Protein AF-A0A814E7D7-F1 (afdb_monomer_lite)

Foldseek 3Di:
DDDDDDDPDPPPPPDPPVPDPQQFAFEKEFAWDDDPHIDTFDDPLADEAEQEAPPDPPDPVVNDPVCLHQQNFADPVRFRNLLQLVLQWDFQKADFDWDADPDDDRDTQAGDHIDGQADPVRWGDVVSLVLSVCRRPRPGRDNCNRDPVCPVRTPFGFDPVQDDRPGTDDPPVRGHDLLRSCVVRNLVSSLVRSVPDPVLVVLLVCRSVHRYYYQYDNQADDLVCPVVCCVPPVDDPVCADSRMHTDDLVSLVCVSPDPPTDDGCSSSSSCSSVCVPPPDPRD

Radius of gyration: 22.88 Å; chains: 1; bounding box: 88×42×54 Å

Organism: NCBI:txid1234261

Structure (mmCIF, N/CA/C/O backbone):
data_AF-A0A814E7D7-F1
#
_entry.id   AF-A0A814E7D7-F1
#
loop_
_atom_site.group_PDB
_atom_site.id
_atom_site.type_symbol
_atom_site.label_atom_id
_atom_site.label_alt_id
_atom_site.label_comp_id
_atom_site.label_asym_id
_atom_site.label_entity_id
_atom_site.label_seq_id
_atom_site.pdbx_PDB_ins_code
_atom_site.Cartn_x
_atom_site.Cartn_y
_atom_site.Cartn_z
_atom_site.occupancy
_atom_site.B_iso_or_equiv
_atom_site.auth_seq_id
_atom_site.auth_comp_id
_atom_site.auth_asym_id
_atom_site.auth_atom_id
_atom_site.pdbx_PDB_model_num
ATOM 1 N N . MET A 1 1 ? -65.285 -0.523 -30.609 1.00 44.03 1 MET A N 1
ATOM 2 C CA . MET A 1 1 ? -65.220 -1.856 -29.976 1.00 44.03 1 MET A CA 1
ATOM 3 C C . MET A 1 1 ? -64.030 -1.863 -29.036 1.00 44.03 1 MET A C 1
ATOM 5 O O . MET A 1 1 ? -62.903 -1.748 -29.496 1.00 44.03 1 MET A O 1
ATOM 9 N N . LEU A 1 2 ? -64.304 -1.867 -27.731 1.00 38.25 2 LEU A N 1
ATOM 10 C CA . LEU A 1 2 ? -63.308 -1.974 -26.668 1.00 38.25 2 LEU A CA 1
ATOM 11 C C . LEU A 1 2 ? -62.787 -3.410 -26.598 1.00 38.25 2 LEU A C 1
ATOM 13 O O . LEU A 1 2 ? -63.593 -4.336 -26.597 1.00 38.25 2 LEU A O 1
ATOM 17 N N . ASN A 1 3 ? -61.477 -3.586 -26.430 1.00 34.75 3 ASN A N 1
ATOM 18 C CA . ASN A 1 3 ? -60.953 -4.800 -25.818 1.00 34.75 3 ASN A CA 1
ATOM 19 C C . ASN A 1 3 ? -59.907 -4.413 -24.767 1.00 34.75 3 ASN A C 1
ATOM 21 O O . ASN A 1 3 ? -58.771 -4.066 -25.083 1.00 34.75 3 ASN A O 1
ATOM 25 N N . LYS A 1 4 ? -60.355 -4.398 -23.508 1.00 43.19 4 LYS A N 1
ATOM 26 C CA . LYS A 1 4 ? -59.521 -4.272 -22.313 1.00 43.19 4 LYS A CA 1
ATOM 27 C C . LYS A 1 4 ? -58.864 -5.631 -22.062 1.00 43.19 4 LYS A C 1
ATOM 29 O O . LYS A 1 4 ? -59.572 -6.612 -21.863 1.00 43.19 4 LYS A O 1
ATOM 34 N N . ARG A 1 5 ? -57.533 -5.681 -22.007 1.00 37.50 5 ARG A N 1
ATOM 35 C CA . ARG A 1 5 ? -56.807 -6.734 -21.287 1.00 37.50 5 ARG A CA 1
ATOM 36 C C . ARG A 1 5 ? -56.129 -6.102 -20.081 1.00 37.50 5 ARG A C 1
ATOM 38 O O . ARG A 1 5 ? -55.118 -5.425 -20.204 1.00 37.50 5 ARG A O 1
ATOM 45 N N . THR A 1 6 ? -56.757 -6.299 -18.933 1.00 51.00 6 THR A N 1
ATOM 46 C CA . THR A 1 6 ? -56.180 -6.149 -17.601 1.00 51.00 6 THR A CA 1
ATOM 47 C C . THR A 1 6 ? -55.326 -7.380 -17.308 1.00 51.00 6 THR A C 1
ATOM 49 O O . THR A 1 6 ? -55.878 -8.467 -17.147 1.00 51.00 6 THR A O 1
ATOM 52 N N . CYS A 1 7 ? -54.007 -7.213 -17.222 1.00 39.94 7 CYS A N 1
ATOM 53 C CA . CYS A 1 7 ? -53.167 -8.106 -16.430 1.00 39.94 7 CYS A CA 1
ATOM 54 C C . CYS A 1 7 ? -52.917 -7.404 -15.097 1.00 39.94 7 CYS A C 1
ATOM 56 O O . CYS A 1 7 ? -52.108 -6.486 -15.013 1.00 39.94 7 CYS A O 1
ATOM 58 N N . ASN A 1 8 ? -53.682 -7.811 -14.086 1.00 45.31 8 ASN A N 1
ATOM 59 C CA . ASN A 1 8 ? -53.328 -7.591 -12.694 1.00 45.31 8 ASN A CA 1
ATOM 60 C C . ASN A 1 8 ? -52.204 -8.578 -12.376 1.00 45.31 8 ASN A C 1
ATOM 62 O O . ASN A 1 8 ? -52.470 -9.763 -12.180 1.00 45.31 8 ASN A O 1
ATOM 66 N N . GLU A 1 9 ? -50.964 -8.103 -12.359 1.00 49.12 9 GLU A N 1
ATOM 67 C CA . GLU A 1 9 ? -49.916 -8.785 -11.609 1.00 49.12 9 GLU A CA 1
ATOM 68 C C . GLU A 1 9 ? -50.130 -8.451 -10.133 1.00 49.12 9 GLU A C 1
ATOM 70 O O . GLU A 1 9 ? -50.079 -7.295 -9.713 1.00 49.12 9 GLU A O 1
ATOM 75 N N . LEU A 1 10 ? -50.472 -9.486 -9.370 1.00 44.25 10 LEU A N 1
ATOM 76 C CA . LEU A 1 10 ? -50.485 -9.478 -7.917 1.00 44.25 10 LEU A CA 1
ATOM 77 C C . LEU A 1 10 ? -49.039 -9.277 -7.455 1.00 44.25 10 LEU A C 1
ATOM 79 O O . LEU A 1 10 ? -48.241 -10.210 -7.490 1.00 44.25 10 LEU A O 1
ATOM 83 N N . ILE A 1 11 ? -48.701 -8.050 -7.064 1.00 50.09 11 ILE A N 1
ATOM 84 C CA . ILE A 1 11 ? -47.515 -7.793 -6.252 1.00 50.09 11 ILE A CA 1
ATOM 85 C C . ILE A 1 11 ? -47.819 -8.408 -4.886 1.00 50.09 11 ILE A C 1
ATOM 87 O O . ILE A 1 11 ? -48.717 -7.952 -4.179 1.00 50.09 11 ILE A O 1
ATOM 91 N N . ASP A 1 12 ? -47.126 -9.498 -4.575 1.00 50.09 12 ASP A N 1
ATOM 92 C CA . ASP A 1 12 ? -47.145 -10.128 -3.262 1.00 50.09 12 ASP A CA 1
ATOM 93 C C . ASP A 1 12 ? -46.450 -9.173 -2.280 1.00 50.09 12 ASP A C 1
ATOM 95 O O . ASP A 1 12 ? -45.226 -9.056 -2.252 1.00 50.09 12 ASP A O 1
ATOM 99 N N . ASP A 1 13 ? -47.258 -8.416 -1.537 1.00 55.84 13 ASP A N 1
ATOM 100 C CA . ASP A 1 13 ? -46.860 -7.404 -0.545 1.00 55.84 13 ASP A CA 1
ATOM 101 C C . ASP A 1 13 ? -46.392 -8.044 0.783 1.00 55.84 13 ASP A C 1
ATOM 103 O O . ASP A 1 13 ? -46.357 -7.404 1.837 1.00 55.84 13 ASP A O 1
ATOM 107 N N . ASN A 1 14 ? -46.048 -9.335 0.755 1.00 51.81 14 ASN A N 1
ATOM 108 C CA . ASN A 1 14 ? -45.612 -10.078 1.924 1.00 51.81 14 ASN A CA 1
ATOM 109 C C . ASN A 1 14 ? -44.109 -9.895 2.173 1.00 51.81 14 ASN A C 1
ATOM 111 O O . ASN A 1 14 ? -43.248 -10.425 1.473 1.00 51.81 14 ASN A O 1
ATOM 115 N N . ASP A 1 15 ? -43.840 -9.209 3.281 1.00 53.69 15 ASP A N 1
ATOM 116 C CA . ASP A 1 15 ? -42.642 -9.359 4.104 1.00 53.69 15 ASP A CA 1
ATOM 117 C C . ASP A 1 15 ? -41.381 -8.599 3.655 1.00 53.69 15 ASP A C 1
ATOM 119 O O . ASP A 1 15 ? -40.258 -9.105 3.658 1.00 53.69 15 ASP A O 1
ATOM 123 N N . LYS A 1 16 ? -41.524 -7.284 3.431 1.00 57.78 16 LYS A N 1
ATOM 124 C CA . LYS A 1 16 ? -40.430 -6.354 3.766 1.00 57.78 16 LYS A CA 1
ATOM 125 C C . LYS A 1 16 ? -40.293 -6.281 5.289 1.00 57.78 16 LYS A C 1
ATOM 127 O O . LYS A 1 16 ? -40.645 -5.272 5.899 1.00 57.78 16 LYS A O 1
ATOM 132 N N . GLN A 1 17 ? -39.788 -7.350 5.908 1.00 60.41 17 GLN A N 1
ATOM 133 C CA . GLN A 1 17 ? -39.294 -7.273 7.278 1.00 60.41 17 GLN A CA 1
ATOM 134 C C . GLN A 1 17 ? -38.255 -6.158 7.312 1.00 60.41 17 GLN A C 1
ATOM 136 O O . GLN A 1 17 ? -37.214 -6.233 6.653 1.00 60.41 17 GLN A O 1
ATOM 141 N N . ILE A 1 18 ? -38.579 -5.091 8.038 1.00 61.31 18 ILE A N 1
ATOM 142 C CA . ILE A 1 18 ? -37.634 -4.034 8.362 1.00 61.31 18 ILE A CA 1
ATOM 143 C C . ILE A 1 18 ? -36.550 -4.727 9.183 1.00 61.31 18 ILE A C 1
ATOM 145 O O . ILE A 1 18 ? -36.748 -5.004 10.364 1.00 61.31 18 ILE A O 1
ATOM 149 N N . LYS A 1 19 ? -35.439 -5.097 8.538 1.00 69.94 19 LYS A N 1
ATOM 150 C CA . LYS A 1 19 ? -34.269 -5.598 9.253 1.00 69.94 19 LYS A CA 1
ATOM 151 C C . LYS A 1 19 ? -33.856 -4.493 10.208 1.00 69.94 19 LYS A C 1
ATOM 153 O O . LYS A 1 19 ? -33.550 -3.387 9.760 1.00 69.94 19 LYS A O 1
ATOM 158 N N . GLU A 1 20 ? -33.891 -4.785 11.504 1.00 71.31 20 GLU A N 1
ATOM 159 C CA . GLU A 1 20 ? -33.329 -3.872 12.488 1.00 71.31 20 GLU A CA 1
ATOM 160 C C . GLU A 1 20 ? -31.891 -3.522 12.076 1.00 71.31 20 GLU A C 1
ATOM 162 O O . GLU A 1 20 ? -31.177 -4.390 11.550 1.00 71.31 20 GLU A O 1
ATOM 167 N N . PRO A 1 21 ? -31.474 -2.254 12.242 1.00 73.38 21 PRO A N 1
ATOM 168 C CA . PRO A 1 21 ? -30.134 -1.835 11.873 1.00 73.38 21 PRO A CA 1
ATOM 169 C C . PRO A 1 21 ? -29.131 -2.728 12.600 1.00 73.38 21 PRO A C 1
ATOM 171 O O . PRO A 1 21 ? -29.107 -2.799 13.827 1.00 73.38 21 PRO A O 1
ATOM 174 N N . THR A 1 22 ? -28.329 -3.459 11.827 1.00 81.25 22 THR A N 1
ATOM 175 C CA . THR A 1 22 ? -27.291 -4.317 12.393 1.00 81.25 22 THR A CA 1
ATOM 176 C C . THR A 1 22 ? -26.253 -3.410 13.039 1.00 81.25 22 THR A C 1
ATOM 178 O O . THR A 1 22 ? -25.666 -2.568 12.361 1.00 81.25 22 THR A O 1
ATOM 181 N N . ILE A 1 23 ? -26.058 -3.548 14.351 1.00 84.12 23 ILE A N 1
ATOM 182 C CA . ILE A 1 23 ? -25.005 -2.823 15.062 1.00 84.12 23 ILE A CA 1
ATOM 183 C C . ILE A 1 23 ? -23.668 -3.332 14.526 1.00 84.12 23 ILE A C 1
ATOM 185 O O . ILE A 1 23 ? -23.344 -4.508 14.673 1.00 84.12 23 ILE A O 1
ATOM 189 N N . VAL A 1 24 ? -22.904 -2.441 13.904 1.00 93.69 24 VAL A N 1
ATOM 190 C CA . VAL A 1 24 ? -21.536 -2.697 13.449 1.00 93.69 24 VAL A CA 1
ATOM 191 C C . VAL A 1 24 ? -20.584 -1.799 14.228 1.00 93.69 24 VAL A C 1
ATOM 193 O O . VAL A 1 24 ? -20.935 -0.672 14.577 1.00 93.69 24 VAL A O 1
ATOM 196 N N . GLY A 1 25 ? -19.400 -2.312 14.551 1.00 96.38 25 GLY A N 1
ATOM 197 C CA . GLY A 1 25 ? -18.384 -1.556 15.278 1.00 96.38 25 GLY A CA 1
ATOM 198 C C . GLY A 1 25 ? -17.742 -0.484 14.403 1.00 96.38 25 GLY A C 1
ATOM 199 O O . GLY A 1 25 ? -17.790 -0.540 13.182 1.00 96.38 25 GLY A O 1
ATOM 200 N N . GLU A 1 26 ? -17.090 0.495 15.003 1.00 97.31 26 GLU A N 1
ATOM 201 C CA . GLU A 1 26 ? -16.332 1.510 14.277 1.00 97.31 26 GLU A CA 1
ATOM 202 C C . GLU A 1 26 ? -14.951 0.987 13.861 1.00 97.31 26 GLU A C 1
ATOM 204 O O . GLU A 1 26 ? -14.371 0.111 14.503 1.00 97.31 26 GLU A O 1
ATOM 209 N N . ILE A 1 27 ? -14.374 1.552 12.799 1.00 98.12 27 ILE A N 1
ATOM 210 C CA . ILE A 1 27 ? -13.001 1.244 12.385 1.00 98.12 27 ILE A CA 1
ATOM 211 C C . ILE A 1 27 ? -12.179 2.528 12.401 1.00 98.12 27 ILE A C 1
ATOM 213 O O . ILE A 1 27 ? -12.583 3.543 11.840 1.00 98.12 27 ILE A O 1
ATOM 217 N N . ARG A 1 28 ? -10.994 2.482 13.009 1.00 98.38 28 ARG A N 1
ATOM 218 C CA . ARG A 1 28 ? -9.964 3.521 12.912 1.00 98.38 28 ARG A CA 1
ATOM 219 C C . ARG A 1 28 ? -8.720 2.966 12.232 1.00 98.38 28 ARG A C 1
ATOM 221 O O . ARG A 1 28 ? -8.372 1.799 12.414 1.00 98.38 28 ARG A O 1
ATOM 228 N N . VAL A 1 29 ? -8.022 3.819 11.489 1.00 98.31 29 VAL A N 1
ATOM 229 C CA . VAL A 1 29 ? -6.669 3.543 10.980 1.00 98.31 29 VAL A CA 1
ATOM 230 C C . VAL A 1 29 ? -5.675 4.333 11.819 1.00 98.31 29 VAL A C 1
ATOM 232 O O . VAL A 1 29 ? -5.881 5.521 12.053 1.00 98.31 29 VAL A O 1
ATOM 235 N N . GLY A 1 30 ? -4.615 3.680 12.288 1.00 98.12 30 GLY A N 1
ATOM 236 C CA . GLY A 1 30 ? -3.572 4.259 13.129 1.00 98.12 30 GLY A CA 1
ATOM 237 C C . GLY A 1 30 ? -2.180 4.122 12.522 1.00 98.12 30 GLY A C 1
ATOM 238 O O . GLY A 1 30 ? -1.898 3.182 11.774 1.00 98.12 30 GLY A O 1
ATOM 239 N N . ARG A 1 31 ? -1.294 5.057 12.870 1.00 97.50 31 ARG A N 1
ATOM 240 C CA . ARG A 1 31 ? 0.098 5.070 12.416 1.00 97.50 31 ARG A CA 1
ATOM 241 C C . ARG A 1 31 ? 1.055 4.658 13.530 1.00 97.50 31 ARG A C 1
ATOM 243 O O . ARG A 1 31 ? 1.106 5.290 14.579 1.00 97.50 31 ARG A O 1
ATOM 250 N N . ARG A 1 32 ? 1.883 3.646 13.272 1.00 95.75 32 ARG A N 1
ATOM 251 C CA . ARG A 1 32 ? 3.044 3.315 14.104 1.00 95.75 32 ARG A CA 1
ATOM 252 C C . ARG A 1 32 ? 4.164 4.329 13.886 1.00 95.75 32 ARG A C 1
ATOM 254 O O . ARG A 1 32 ? 4.613 4.525 12.756 1.00 95.75 32 ARG A O 1
ATOM 261 N N . LEU A 1 33 ? 4.701 4.863 14.978 1.00 95.31 33 LEU A N 1
ATOM 262 C CA . LEU A 1 33 ? 5.840 5.784 14.980 1.00 95.31 33 LEU A CA 1
ATOM 263 C C . LEU A 1 33 ? 7.147 5.081 15.373 1.00 95.31 33 LEU A C 1
ATOM 265 O O . LEU A 1 33 ? 7.121 4.088 16.099 1.00 95.31 33 LEU A O 1
ATOM 269 N N . TYR A 1 34 ? 8.293 5.609 14.921 1.00 91.75 34 T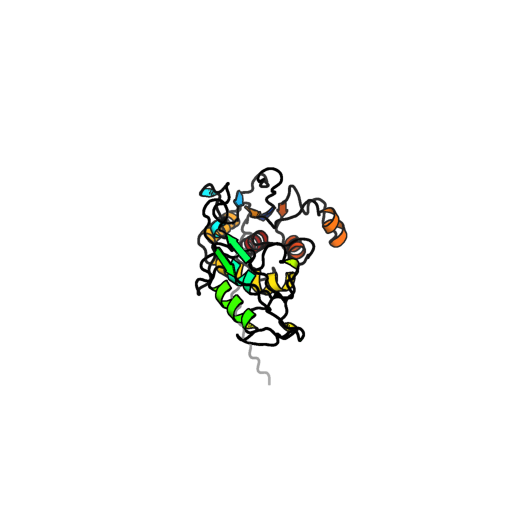YR A N 1
ATOM 270 C CA . TYR A 1 34 ? 9.637 5.060 15.179 1.00 91.75 34 TYR A CA 1
ATOM 271 C C . TYR A 1 34 ? 10.635 6.124 15.678 1.00 91.75 34 TYR A C 1
ATOM 273 O O . TYR A 1 34 ? 11.654 6.368 15.038 1.00 91.75 34 TYR A O 1
ATOM 281 N N . GLU A 1 35 ? 10.366 6.784 16.808 1.00 85.50 35 GLU A N 1
ATOM 282 C CA . GLU A 1 35 ? 11.226 7.890 17.275 1.00 85.50 35 GLU A CA 1
ATOM 283 C C . GLU A 1 35 ? 12.312 7.461 18.279 1.00 85.50 35 GLU A C 1
ATOM 285 O O . GLU A 1 35 ? 13.417 7.996 18.244 1.00 85.50 35 GLU A O 1
ATOM 290 N N . LYS A 1 36 ? 12.055 6.457 19.133 1.00 85.38 36 LYS A N 1
ATOM 291 C CA . LYS A 1 36 ? 13.028 5.842 20.072 1.00 85.38 36 LYS A CA 1
ATOM 292 C C . LYS A 1 36 ? 12.652 4.390 20.395 1.00 85.38 36 LYS A C 1
ATOM 294 O O . LYS A 1 36 ? 12.540 3.992 21.550 1.00 85.38 36 LYS A O 1
ATOM 299 N N . GLY A 1 37 ? 12.383 3.610 19.354 1.00 88.31 37 GLY A N 1
ATOM 300 C CA . GLY A 1 37 ? 11.727 2.307 19.449 1.00 88.31 37 GLY A CA 1
ATOM 301 C C . GLY A 1 37 ? 10.583 2.258 18.451 1.00 88.31 37 GLY A C 1
ATOM 302 O O . GLY A 1 37 ? 10.721 2.773 17.345 1.00 88.31 37 GLY A O 1
ATOM 303 N N . PHE A 1 38 ? 9.462 1.666 18.838 1.00 90.44 38 PHE A N 1
ATOM 304 C CA . PHE A 1 38 ? 8.196 1.879 18.150 1.00 90.44 38 PHE A CA 1
ATOM 305 C C . PHE A 1 38 ? 7.166 2.375 19.164 1.00 90.44 38 PHE A C 1
ATOM 307 O O . PHE A 1 38 ? 7.280 2.093 20.358 1.00 90.44 38 PHE A O 1
ATOM 314 N N . TRP A 1 39 ? 6.146 3.061 18.675 1.00 93.75 39 TRP A N 1
ATOM 315 C CA . TRP A 1 39 ? 4.960 3.400 19.444 1.00 93.75 39 TRP A CA 1
ATOM 316 C C . TRP A 1 39 ? 3.729 3.144 18.579 1.00 93.75 39 TRP A C 1
ATOM 318 O O . TRP A 1 39 ? 3.713 3.519 17.405 1.00 93.75 39 TRP A O 1
ATOM 328 N N . ASP A 1 40 ? 2.746 2.460 19.157 1.00 94.88 40 ASP A N 1
ATOM 329 C CA . ASP A 1 40 ? 1.450 2.190 18.543 1.00 94.88 40 ASP A CA 1
ATOM 330 C C . ASP A 1 40 ? 0.386 3.044 19.230 1.00 94.88 40 ASP A C 1
ATOM 332 O O . ASP A 1 40 ? 0.362 3.079 20.466 1.00 94.88 40 ASP A O 1
ATOM 336 N N . PRO A 1 41 ? -0.520 3.681 18.471 1.00 96.19 41 PRO A N 1
ATOM 337 C CA . PRO A 1 41 ? -1.635 4.386 19.069 1.00 96.19 41 PRO A CA 1
ATOM 338 C C . PRO A 1 41 ? -2.579 3.407 19.770 1.00 96.19 41 PRO A C 1
ATOM 340 O O . PRO A 1 41 ? -2.711 2.236 19.401 1.00 96.19 41 PRO A O 1
ATOM 343 N N . MET A 1 42 ? -3.263 3.910 20.791 1.00 96.56 42 MET A N 1
ATOM 344 C CA . MET A 1 42 ? -4.312 3.194 21.510 1.00 96.56 42 MET A CA 1
ATOM 345 C C . MET A 1 42 ? -5.534 4.095 21.609 1.00 96.56 42 MET A C 1
ATOM 347 O O . MET A 1 42 ? -5.404 5.289 21.884 1.00 96.56 42 MET A O 1
ATOM 351 N N . VAL A 1 43 ? -6.716 3.517 21.412 1.00 97.38 43 VAL A N 1
ATOM 352 C CA . VAL A 1 43 ? -7.997 4.217 21.548 1.00 97.38 43 VAL A CA 1
ATOM 353 C C . VAL A 1 43 ? -8.876 3.401 22.504 1.00 97.38 43 VAL A C 1
ATOM 355 O O . VAL A 1 43 ? -9.050 2.203 22.276 1.00 97.38 43 VAL A O 1
ATOM 358 N N . PRO A 1 44 ? -9.399 3.984 23.601 1.00 97.50 44 PRO A N 1
ATOM 359 C CA . PRO A 1 44 ? -10.260 3.258 24.533 1.00 97.50 44 PRO A CA 1
ATOM 360 C C . PRO A 1 44 ? -11.456 2.605 23.832 1.00 97.50 44 PRO A C 1
ATOM 362 O O . PRO A 1 44 ? -12.126 3.239 23.022 1.00 97.50 44 PRO A O 1
ATOM 365 N N . GLY A 1 45 ? -11.719 1.335 24.147 1.00 97.12 45 GLY A N 1
ATOM 366 C CA . GLY A 1 45 ? -12.808 0.564 23.537 1.00 97.12 45 GLY A CA 1
ATOM 367 C C . GLY A 1 45 ? -12.516 0.030 22.131 1.00 97.12 45 GLY A C 1
ATOM 368 O O . GLY A 1 45 ? -13.402 -0.578 21.543 1.00 97.12 45 GLY A O 1
ATOM 369 N N . TYR A 1 46 ? -11.307 0.232 21.594 1.00 97.69 46 TYR A N 1
ATOM 370 C CA . TYR A 1 46 ? -10.891 -0.322 20.307 1.00 97.69 46 TYR A CA 1
ATOM 371 C C . TYR A 1 46 ? -9.944 -1.508 20.487 1.00 97.69 46 TYR A C 1
ATOM 373 O O . TYR A 1 46 ? -9.008 -1.477 21.290 1.00 97.69 46 TYR A O 1
ATOM 381 N N . LYS A 1 47 ? -10.146 -2.538 19.669 1.00 96.25 47 LYS A N 1
ATOM 382 C CA . LYS A 1 47 ? -9.243 -3.676 19.542 1.00 96.25 47 LYS A CA 1
ATOM 383 C C . LYS A 1 47 ? -8.124 -3.365 18.554 1.00 96.25 47 LYS A C 1
ATOM 385 O O . LYS A 1 47 ? -8.378 -3.101 17.379 1.00 96.25 47 LYS A O 1
ATOM 390 N N . ASN A 1 48 ? -6.876 -3.449 19.008 1.00 95.31 48 ASN A N 1
ATOM 391 C CA . ASN A 1 48 ? -5.711 -3.185 18.164 1.00 95.31 48 ASN A CA 1
ATOM 392 C C . ASN A 1 48 ? -5.444 -4.339 17.187 1.00 95.31 48 ASN A C 1
ATOM 394 O O . ASN A 1 48 ? -5.210 -5.478 17.590 1.00 95.31 48 ASN A O 1
ATOM 398 N N . ILE A 1 49 ? -5.406 -4.018 15.897 1.00 95.62 49 ILE A N 1
ATOM 399 C CA . ILE A 1 49 ? -5.123 -4.922 14.783 1.00 95.62 49 ILE A CA 1
ATOM 400 C C . ILE A 1 49 ? -3.812 -4.468 14.133 1.00 95.62 49 ILE A C 1
ATOM 402 O O . ILE A 1 49 ? -3.790 -3.577 13.286 1.00 95.62 49 ILE A O 1
ATOM 406 N N . VAL A 1 50 ? -2.687 -5.058 14.543 1.00 94.31 50 VAL A N 1
ATOM 407 C CA . VAL A 1 50 ? -1.359 -4.659 14.050 1.00 94.31 50 VAL A CA 1
ATOM 408 C C . VAL A 1 50 ? -1.021 -5.418 12.768 1.00 94.31 50 VAL A C 1
ATOM 410 O O . VAL A 1 50 ? -0.713 -6.614 12.793 1.00 94.31 50 VAL A O 1
ATOM 413 N N . VAL A 1 51 ? -1.014 -4.710 11.638 1.00 93.75 51 VAL A N 1
ATOM 414 C CA . VAL A 1 51 ? -0.778 -5.291 10.309 1.00 93.75 51 VAL A CA 1
ATOM 415 C C . VAL A 1 51 ? 0.568 -4.811 9.799 1.00 93.75 51 VAL A C 1
ATOM 417 O O . VAL A 1 51 ? 0.691 -3.804 9.110 1.00 93.75 51 VAL A O 1
ATOM 420 N N . LEU A 1 52 ? 1.622 -5.522 10.177 1.00 90.81 52 LEU A N 1
ATOM 421 C CA . LEU A 1 52 ? 2.997 -5.182 9.818 1.00 90.81 52 LEU A CA 1
ATOM 422 C C . LEU A 1 52 ? 3.717 -6.386 9.229 1.00 90.81 52 LEU A C 1
ATOM 424 O O . LEU A 1 52 ? 3.235 -7.512 9.290 1.00 90.81 52 LEU A O 1
ATOM 428 N N . MET A 1 53 ? 4.909 -6.148 8.685 1.00 86.25 53 MET A N 1
ATOM 429 C CA . MET A 1 53 ? 5.767 -7.217 8.182 1.00 86.25 53 MET A CA 1
ATOM 430 C C . MET A 1 53 ? 5.967 -8.318 9.247 1.00 86.25 53 MET A C 1
ATOM 432 O O . MET A 1 53 ? 6.219 -7.988 10.415 1.00 86.25 53 MET A O 1
ATOM 436 N N . PRO A 1 54 ? 5.883 -9.608 8.867 1.00 77.75 54 PRO A N 1
ATOM 437 C CA . PRO A 1 54 ? 6.131 -10.722 9.778 1.00 77.75 54 PRO A CA 1
ATOM 438 C C . PRO A 1 54 ? 7.462 -10.588 10.526 1.00 77.75 54 PRO A C 1
ATOM 440 O O . PRO A 1 54 ? 8.489 -10.232 9.941 1.00 77.75 54 PRO A O 1
ATOM 443 N N . GLY A 1 55 ? 7.452 -10.879 11.830 1.00 72.25 55 GLY A N 1
ATOM 444 C CA . GLY A 1 55 ? 8.633 -10.728 12.691 1.00 72.25 55 GLY A CA 1
ATOM 445 C C . GLY A 1 55 ? 8.853 -9.301 13.210 1.00 72.25 55 GLY A C 1
ATOM 446 O O . GLY A 1 55 ? 9.945 -8.963 13.682 1.00 72.25 55 GLY A O 1
ATOM 447 N N . SER A 1 56 ? 7.831 -8.444 13.125 1.00 76.44 56 SER A N 1
ATOM 448 C CA . SER A 1 56 ? 7.791 -7.192 13.881 1.00 76.44 56 SER A CA 1
ATOM 449 C C . SER A 1 56 ? 7.747 -7.491 15.396 1.00 76.44 56 SER A C 1
ATOM 451 O O . SER A 1 56 ? 7.076 -8.441 15.793 1.00 76.44 56 SER A O 1
ATOM 453 N N . PRO A 1 57 ? 8.433 -6.720 16.266 1.00 65.75 57 PRO A N 1
ATOM 454 C CA . PRO A 1 57 ? 8.761 -7.138 17.636 1.00 65.75 57 PRO A CA 1
ATOM 455 C C . PRO A 1 57 ? 7.581 -7.247 18.620 1.00 65.75 57 PRO A C 1
ATOM 457 O O . PRO A 1 57 ? 7.806 -7.648 19.752 1.00 65.75 57 PRO A O 1
ATOM 460 N N . ILE A 1 58 ? 6.357 -6.875 18.225 1.00 61.84 58 ILE A N 1
ATOM 461 C CA . ILE A 1 58 ? 5.171 -6.821 19.116 1.00 61.84 58 ILE A CA 1
ATOM 462 C C . ILE A 1 58 ? 4.162 -7.927 18.814 1.00 61.84 58 ILE A C 1
ATOM 464 O O . ILE A 1 58 ? 3.027 -7.907 19.270 1.00 61.84 58 ILE A O 1
ATOM 468 N N . GLN A 1 59 ? 4.523 -8.895 17.991 1.00 56.56 59 GLN A N 1
ATOM 469 C CA . GLN A 1 59 ? 3.574 -9.932 17.629 1.00 56.56 59 GLN A CA 1
ATOM 470 C C . GLN A 1 59 ? 3.509 -10.970 18.759 1.00 56.56 59 GLN A C 1
ATOM 472 O O . GLN A 1 59 ? 4.177 -11.995 18.692 1.00 56.56 59 GLN A O 1
ATOM 477 N N . THR A 1 60 ? 2.731 -10.692 19.813 1.00 61.41 60 THR A N 1
ATOM 478 C CA . THR A 1 60 ? 2.065 -11.782 20.535 1.00 61.41 60 THR A CA 1
ATOM 479 C C . THR A 1 60 ? 1.100 -12.442 19.551 1.00 61.41 60 THR A C 1
ATOM 481 O O . THR A 1 60 ? 0.535 -11.762 18.688 1.00 61.41 60 THR A O 1
ATOM 484 N N . ASP A 1 61 ? 0.937 -13.763 19.628 1.00 63.47 61 ASP A N 1
ATOM 485 C CA . ASP A 1 61 ? 0.170 -14.523 18.628 1.00 63.47 61 ASP A CA 1
ATOM 486 C C . ASP A 1 61 ? -1.279 -14.019 18.471 1.00 63.47 61 ASP A C 1
ATOM 488 O O . ASP A 1 61 ? -1.848 -14.088 17.383 1.00 63.47 61 ASP A O 1
ATOM 492 N N . GLU A 1 62 ? -1.850 -13.429 19.524 1.00 62.56 62 GLU A N 1
ATOM 493 C CA . GLU A 1 62 ? -3.222 -12.903 19.556 1.00 62.56 62 GLU A CA 1
ATOM 494 C C . GLU A 1 62 ? -3.408 -11.559 18.827 1.00 62.56 62 GLU A C 1
ATOM 496 O O . GLU A 1 62 ? -4.500 -11.268 18.340 1.00 62.56 62 GLU A O 1
ATOM 501 N N . LEU A 1 63 ? -2.356 -10.739 18.723 1.00 64.75 63 LEU A N 1
ATOM 502 C CA . LEU A 1 63 ? -2.402 -9.405 18.097 1.00 64.75 63 LEU A CA 1
ATOM 503 C C . LEU A 1 63 ? -1.738 -9.378 16.714 1.00 64.75 63 LEU A C 1
ATOM 505 O O . LEU A 1 63 ? -1.695 -8.341 16.044 1.00 64.75 63 LEU A O 1
ATOM 509 N N . ASN A 1 64 ? -1.195 -10.514 16.279 1.00 74.50 64 ASN A N 1
ATOM 510 C CA . ASN A 1 64 ? -0.435 -10.604 15.050 1.00 74.50 64 ASN A CA 1
ATOM 511 C C . ASN A 1 64 ? -1.325 -10.800 13.819 1.00 74.50 64 ASN A C 1
ATOM 513 O O . ASN A 1 64 ? -1.600 -11.923 13.397 1.00 74.50 64 ASN A O 1
ATOM 517 N N . TYR A 1 65 ? -1.663 -9.695 13.161 1.00 92.38 65 TYR A N 1
ATOM 518 C CA . TYR A 1 65 ? -2.310 -9.706 11.848 1.00 92.38 65 TYR A CA 1
ATOM 519 C C . TYR A 1 65 ? -1.315 -9.490 10.701 1.00 92.38 65 TYR A C 1
ATOM 521 O O . TYR A 1 65 ? -1.710 -9.203 9.574 1.00 92.38 65 TYR A O 1
ATOM 529 N N . GLY A 1 66 ? -0.011 -9.683 10.933 1.00 91.12 66 GLY A N 1
ATOM 530 C CA . GLY A 1 66 ? 1.024 -9.519 9.906 1.00 91.12 66 GLY A CA 1
ATOM 531 C C . GLY A 1 66 ? 0.896 -10.476 8.713 1.00 91.12 66 GLY A C 1
ATOM 532 O O . GLY A 1 66 ? 1.400 -10.192 7.624 1.00 91.12 66 GLY A O 1
ATOM 533 N N . MET A 1 67 ? 0.165 -11.583 8.873 1.00 93.56 67 MET A N 1
ATOM 534 C CA . MET A 1 67 ? -0.198 -12.479 7.767 1.00 93.56 67 MET A CA 1
ATOM 535 C C . MET A 1 67 ? -1.226 -11.879 6.795 1.00 93.56 67 MET A C 1
ATOM 537 O O . MET A 1 67 ? -1.275 -12.288 5.641 1.00 93.56 67 MET A O 1
ATOM 541 N N . LEU A 1 68 ? -1.980 -10.861 7.223 1.00 96.06 68 LEU A N 1
ATOM 542 C CA . LEU A 1 68 ? -2.812 -10.041 6.336 1.00 96.06 68 LEU A CA 1
ATOM 543 C C . LEU A 1 68 ? -2.003 -8.938 5.636 1.00 96.06 68 LEU A C 1
ATOM 545 O O . LEU A 1 68 ? -2.545 -8.191 4.826 1.00 96.06 68 LEU A O 1
ATOM 549 N N . GLY A 1 69 ? -0.712 -8.797 5.945 1.00 95.62 69 GLY A N 1
ATOM 550 C CA . GLY A 1 69 ? 0.164 -7.842 5.280 1.00 95.62 69 GLY A CA 1
ATOM 551 C C . GLY A 1 69 ? 0.535 -8.276 3.853 1.00 95.62 69 GLY A C 1
ATOM 552 O O . GLY A 1 69 ? 0.594 -9.474 3.556 1.00 95.62 69 GLY A O 1
ATOM 553 N N . PRO A 1 70 ? 0.893 -7.322 2.973 1.00 97.12 70 PRO A N 1
ATOM 554 C CA . PRO A 1 70 ? 1.238 -7.594 1.569 1.00 97.12 70 PRO A CA 1
ATOM 555 C C . PRO A 1 70 ? 2.468 -8.508 1.398 1.00 97.12 70 PRO A C 1
ATOM 557 O O . PRO A 1 70 ? 2.686 -9.090 0.339 1.00 97.12 70 PRO A O 1
ATOM 560 N N . TYR A 1 71 ? 3.264 -8.665 2.456 1.00 95.31 71 TYR A N 1
ATOM 561 C CA . TYR A 1 71 ? 4.460 -9.508 2.504 1.00 95.31 71 TYR A CA 1
ATOM 562 C C . TYR A 1 71 ? 4.160 -11.009 2.631 1.00 95.31 71 TYR A C 1
ATOM 564 O O . TYR A 1 71 ? 5.051 -11.826 2.399 1.00 95.31 71 TYR A O 1
ATOM 572 N N . SER A 1 72 ? 2.936 -11.358 3.035 1.00 95.62 72 SER A N 1
ATOM 573 C CA . SER A 1 72 ? 2.514 -12.734 3.335 1.00 95.62 72 SER A CA 1
ATOM 574 C C . SER A 1 72 ? 1.455 -13.244 2.358 1.00 95.62 72 SER A C 1
ATOM 576 O O . SER A 1 72 ? 1.370 -14.445 2.111 1.00 95.62 72 SER A O 1
ATOM 578 N N . LEU A 1 73 ? 0.655 -12.334 1.799 1.00 97.50 73 LEU A N 1
ATOM 579 C CA . LEU A 1 73 ? -0.395 -12.658 0.841 1.00 97.50 73 LEU A CA 1
ATOM 580 C C . LEU A 1 73 ? 0.201 -13.080 -0.504 1.00 97.50 73 LEU A C 1
ATOM 582 O O . LEU A 1 73 ? 1.141 -12.456 -1.003 1.00 97.50 73 LEU A O 1
ATOM 586 N N . LYS A 1 74 ? -0.392 -14.108 -1.111 1.00 98.38 74 LYS A N 1
ATOM 587 C CA . LYS A 1 74 ? -0.016 -14.619 -2.429 1.00 98.38 74 LYS A CA 1
ATOM 588 C C . LYS A 1 74 ? -1.235 -14.795 -3.316 1.00 98.38 74 LYS A C 1
ATOM 590 O O . LYS A 1 74 ? -2.297 -15.159 -2.820 1.00 98.38 74 LYS A O 1
ATOM 595 N N . ASN A 1 75 ? -1.065 -14.556 -4.612 1.00 98.00 75 ASN A N 1
ATOM 596 C CA . ASN A 1 75 ? -2.081 -14.874 -5.612 1.00 98.00 75 ASN A CA 1
ATOM 597 C C . ASN A 1 75 ? -2.048 -16.358 -6.015 1.00 98.00 75 ASN A C 1
ATOM 599 O O . ASN A 1 75 ? -1.185 -17.116 -5.580 1.00 98.00 75 ASN A O 1
ATOM 603 N N . ASP A 1 76 ? -2.961 -16.754 -6.902 1.00 97.56 76 ASP A N 1
ATOM 604 C CA . ASP A 1 76 ? -3.098 -18.142 -7.366 1.00 97.56 76 ASP A CA 1
ATOM 605 C C . ASP A 1 76 ? -1.889 -18.622 -8.212 1.00 97.56 76 ASP A C 1
ATOM 607 O O . ASP A 1 76 ? -1.782 -19.800 -8.541 1.00 97.56 76 ASP A O 1
ATOM 611 N N . ARG A 1 77 ? -0.955 -17.720 -8.557 1.00 97.62 77 ARG A N 1
ATOM 612 C CA . ARG A 1 77 ? 0.339 -18.025 -9.198 1.00 97.62 77 ARG A CA 1
ATOM 613 C C . ARG A 1 77 ? 1.491 -18.104 -8.191 1.00 97.62 77 ARG A C 1
ATOM 615 O O . ARG A 1 77 ? 2.649 -18.051 -8.594 1.00 97.62 77 ARG A O 1
ATOM 622 N N . GLU A 1 78 ? 1.194 -18.166 -6.893 1.00 98.12 78 GLU A N 1
ATOM 623 C CA . GLU A 1 78 ? 2.169 -18.138 -5.794 1.00 98.12 78 GLU A CA 1
ATOM 624 C C . GLU A 1 78 ? 3.022 -16.856 -5.718 1.00 98.12 78 GLU A C 1
ATOM 626 O O . GLU A 1 78 ? 4.017 -16.804 -4.988 1.00 98.12 78 GLU A O 1
ATOM 631 N N . GLN A 1 79 ? 2.632 -15.793 -6.426 1.00 98.44 79 GLN A N 1
ATOM 632 C CA . GLN A 1 79 ? 3.350 -14.522 -6.405 1.00 98.44 79 GLN A CA 1
ATOM 633 C C . GLN A 1 79 ? 2.950 -13.728 -5.168 1.00 98.44 79 GLN A C 1
ATOM 635 O O . GLN A 1 79 ? 1.762 -13.525 -4.905 1.00 98.44 79 GLN A O 1
ATOM 640 N N . ILE A 1 80 ? 3.946 -13.250 -4.423 1.00 98.31 80 ILE A N 1
ATOM 641 C CA . ILE A 1 80 ? 3.727 -12.427 -3.232 1.00 98.31 80 ILE A CA 1
ATOM 642 C C . ILE A 1 80 ? 3.153 -11.071 -3.654 1.00 98.31 80 ILE A C 1
ATOM 644 O O . ILE A 1 80 ? 3.674 -10.440 -4.575 1.00 98.31 80 ILE A O 1
ATOM 648 N N . MET A 1 81 ? 2.112 -10.603 -2.963 1.00 98.19 81 MET A N 1
ATOM 649 C CA . MET A 1 81 ? 1.410 -9.358 -3.293 1.00 98.19 81 MET A CA 1
ATOM 650 C C . MET A 1 81 ? 2.360 -8.157 -3.378 1.00 98.19 81 MET A C 1
ATOM 652 O O . MET A 1 81 ? 2.312 -7.408 -4.354 1.00 98.19 81 MET A O 1
ATOM 656 N N . GLU A 1 82 ? 3.280 -8.025 -2.417 1.00 97.94 82 GLU A N 1
ATOM 657 C CA . GLU A 1 82 ? 4.317 -6.986 -2.434 1.00 97.94 82 GLU A CA 1
ATOM 658 C C . GLU A 1 82 ? 5.140 -7.016 -3.732 1.00 97.94 82 GLU A C 1
ATOM 660 O O . GLU A 1 82 ? 5.414 -5.969 -4.309 1.00 97.94 82 GLU A O 1
ATOM 665 N N . ASN A 1 83 ? 5.484 -8.198 -4.252 1.00 98.56 83 ASN A N 1
ATOM 666 C CA . ASN A 1 83 ? 6.228 -8.311 -5.507 1.00 98.56 83 ASN A CA 1
ATOM 667 C C . ASN A 1 83 ? 5.362 -7.906 -6.704 1.00 98.56 83 ASN A C 1
ATOM 669 O O . ASN A 1 83 ? 5.819 -7.153 -7.563 1.00 98.56 83 ASN A O 1
ATOM 673 N N . VAL A 1 84 ? 4.102 -8.350 -6.752 1.00 98.50 84 VAL A N 1
ATOM 674 C CA . VAL A 1 84 ? 3.158 -7.944 -7.809 1.00 98.50 84 VAL A CA 1
ATOM 675 C C . VAL A 1 84 ? 3.062 -6.418 -7.877 1.00 98.50 84 VAL A C 1
ATOM 677 O O . VAL A 1 84 ? 3.180 -5.840 -8.957 1.00 98.50 84 VAL A O 1
ATOM 680 N N . TRP A 1 85 ? 2.932 -5.757 -6.726 1.00 98.44 85 TRP A N 1
ATOM 681 C CA . TRP A 1 85 ? 2.914 -4.301 -6.646 1.00 98.44 85 TRP A CA 1
ATOM 682 C C . TRP A 1 85 ? 4.235 -3.672 -7.098 1.00 98.44 85 TRP A C 1
ATOM 684 O O . TRP A 1 85 ? 4.259 -2.850 -8.013 1.00 98.44 85 TRP A O 1
ATOM 694 N N . GLN A 1 86 ? 5.350 -4.052 -6.477 1.00 98.19 86 GLN A N 1
ATOM 695 C CA . GLN A 1 86 ? 6.627 -3.364 -6.651 1.00 98.19 86 GLN A CA 1
ATOM 696 C C . GLN A 1 86 ? 7.155 -3.476 -8.087 1.00 98.19 86 GLN A C 1
ATOM 698 O O . GLN A 1 86 ? 7.669 -2.485 -8.613 1.00 98.19 86 GLN A O 1
ATOM 703 N N . PHE A 1 87 ? 6.973 -4.641 -8.721 1.00 98.56 87 PHE A N 1
ATOM 704 C CA . PHE A 1 87 ? 7.406 -4.932 -10.091 1.00 98.56 87 PHE A CA 1
ATOM 705 C C . PHE A 1 87 ? 6.373 -4.535 -11.165 1.00 98.56 87 PHE A C 1
ATOM 707 O O . PHE A 1 87 ? 6.644 -4.679 -12.353 1.00 98.56 87 PHE A O 1
ATOM 714 N N . SER A 1 88 ? 5.214 -3.978 -10.789 1.00 98.25 88 SER A N 1
ATOM 715 C CA . SER A 1 88 ? 4.298 -3.322 -11.745 1.00 98.25 88 SER A CA 1
ATOM 716 C C . SER A 1 88 ? 4.764 -1.927 -12.188 1.00 98.25 88 SER A C 1
ATOM 718 O O . SER A 1 88 ? 4.204 -1.343 -13.116 1.00 98.25 88 SER A O 1
ATOM 720 N N . ARG A 1 89 ? 5.785 -1.385 -11.518 1.00 98.44 89 ARG A N 1
ATOM 721 C CA . ARG A 1 89 ? 6.270 -0.014 -11.691 1.00 98.44 89 ARG A CA 1
ATOM 722 C C . ARG A 1 89 ? 7.490 0.025 -12.605 1.00 98.44 89 ARG A C 1
ATOM 724 O O . ARG A 1 89 ? 8.234 -0.951 -12.704 1.00 98.44 89 ARG A O 1
ATOM 731 N N . ILE A 1 90 ? 7.678 1.163 -13.258 1.00 98.38 90 ILE A N 1
ATOM 732 C CA . ILE A 1 90 ? 8.754 1.430 -14.208 1.00 98.38 90 ILE A CA 1
ATOM 733 C C . ILE A 1 90 ? 9.724 2.436 -13.613 1.00 98.38 90 ILE A C 1
ATOM 735 O O . ILE A 1 90 ? 9.324 3.511 -13.174 1.00 98.38 90 ILE A O 1
ATOM 739 N N . TRP A 1 91 ? 11.008 2.118 -13.696 1.00 98.31 91 TRP A N 1
ATOM 740 C CA . TRP A 1 91 ? 12.099 3.075 -13.555 1.00 98.31 91 TRP A CA 1
ATOM 741 C C . TRP A 1 91 ? 12.748 3.234 -14.921 1.00 98.31 91 TRP A C 1
ATOM 743 O O . TRP A 1 91 ? 12.728 2.300 -15.714 1.00 98.31 91 TRP A O 1
ATOM 753 N N . LYS A 1 92 ? 13.354 4.384 -15.217 1.00 98.25 92 LYS A N 1
ATOM 754 C CA . LYS A 1 92 ? 14.159 4.502 -16.443 1.00 98.25 92 LYS A CA 1
ATOM 755 C C . LYS A 1 92 ? 15.427 3.647 -16.344 1.00 98.25 92 LYS A C 1
ATOM 757 O O . LYS A 1 92 ? 15.770 2.901 -17.263 1.00 98.25 92 LYS A O 1
ATOM 762 N N . GLN A 1 93 ? 16.087 3.727 -15.193 1.00 98.31 93 GLN A N 1
ATOM 763 C CA . GLN A 1 93 ? 17.313 3.013 -14.871 1.00 98.31 93 GLN A CA 1
ATOM 764 C C . GLN A 1 93 ? 17.164 2.318 -13.519 1.00 98.31 93 GLN A C 1
ATOM 766 O O . GLN A 1 93 ? 16.701 2.918 -12.551 1.00 98.31 93 GLN A O 1
ATOM 771 N N . VAL A 1 94 ? 17.605 1.065 -13.445 1.00 98.25 94 VAL A N 1
ATOM 772 C CA . VAL A 1 94 ? 17.707 0.326 -12.187 1.00 98.25 94 VAL A CA 1
ATOM 773 C C . VAL A 1 94 ? 19.178 0.227 -11.804 1.00 98.25 94 VAL A C 1
ATOM 775 O O . VAL A 1 94 ? 19.973 -0.291 -12.590 1.00 98.25 94 VAL A O 1
ATOM 778 N N . PRO A 1 95 ? 19.588 0.720 -10.622 1.00 98.19 95 PRO A N 1
ATOM 779 C CA . PRO A 1 95 ? 20.951 0.539 -10.151 1.00 98.19 95 PRO A CA 1
ATOM 780 C C . PRO A 1 95 ? 21.166 -0.894 -9.661 1.00 98.19 95 PRO A C 1
ATOM 782 O O . PRO A 1 95 ? 20.225 -1.612 -9.316 1.00 98.19 95 PRO A O 1
ATOM 785 N N . LYS A 1 96 ? 22.436 -1.298 -9.550 1.00 98.19 96 LYS A N 1
ATOM 786 C CA . LYS A 1 96 ? 22.785 -2.547 -8.871 1.00 98.19 96 LYS A CA 1
ATOM 787 C C . LYS A 1 96 ? 22.262 -2.490 -7.437 1.00 98.19 96 LYS A C 1
ATOM 789 O O . LYS A 1 96 ? 22.549 -1.540 -6.711 1.00 98.19 96 LYS A O 1
ATOM 794 N N . THR A 1 97 ? 21.544 -3.523 -7.016 1.00 97.19 97 THR A N 1
ATOM 795 C CA . THR A 1 97 ? 20.963 -3.584 -5.675 1.00 97.19 97 THR A CA 1
ATOM 796 C C . THR A 1 97 ? 21.105 -4.967 -5.059 1.00 97.19 97 THR A C 1
ATOM 798 O O . THR A 1 97 ? 21.066 -5.997 -5.736 1.00 97.19 97 THR A O 1
ATOM 801 N N . THR A 1 98 ? 21.268 -4.989 -3.741 1.00 96.00 98 THR A N 1
ATOM 802 C CA . THR A 1 98 ? 21.222 -6.203 -2.933 1.00 96.00 98 THR A CA 1
ATOM 803 C C . THR A 1 98 ? 20.419 -5.900 -1.678 1.00 96.00 98 THR A C 1
ATOM 805 O O . THR A 1 98 ? 20.756 -4.982 -0.932 1.00 96.00 98 THR A O 1
ATOM 808 N N . GLN A 1 99 ? 19.351 -6.658 -1.451 1.00 93.50 99 GLN A N 1
ATOM 809 C CA . GLN A 1 99 ? 18.520 -6.562 -0.256 1.00 93.50 99 GLN A CA 1
ATOM 810 C C . GLN A 1 99 ? 18.631 -7.838 0.563 1.00 93.50 99 GLN A C 1
ATOM 812 O O . GLN A 1 99 ? 18.773 -8.939 0.027 1.00 93.50 99 GLN A O 1
ATOM 817 N N . TYR A 1 100 ? 18.530 -7.662 1.874 1.00 91.75 100 TYR A N 1
ATOM 818 C CA . TYR A 1 100 ? 18.635 -8.727 2.854 1.00 91.75 100 TYR A CA 1
ATOM 819 C C . TYR A 1 100 ? 17.345 -8.827 3.658 1.00 91.75 100 TYR A C 1
ATOM 821 O O . TYR A 1 100 ? 16.672 -7.822 3.899 1.00 91.75 100 TYR A O 1
ATOM 829 N N . TYR A 1 101 ? 17.035 -10.033 4.127 1.00 82.81 101 TYR A N 1
ATOM 830 C CA . TYR A 1 101 ? 15.952 -10.231 5.078 1.00 82.81 101 TYR A CA 1
ATOM 831 C C . TYR A 1 101 ? 16.261 -9.470 6.382 1.00 82.81 101 TYR A C 1
ATOM 833 O O . TYR A 1 101 ? 17.359 -9.619 6.931 1.00 82.81 101 TYR A O 1
ATOM 841 N N . PRO A 1 102 ? 15.335 -8.661 6.920 1.00 69.19 102 PRO A N 1
ATOM 842 C CA . PRO A 1 102 ? 15.628 -7.851 8.094 1.00 69.19 102 PRO A CA 1
ATOM 843 C C . PRO A 1 102 ? 15.982 -8.683 9.343 1.00 69.19 102 PRO A C 1
ATOM 845 O O . PRO A 1 102 ? 15.365 -9.702 9.652 1.00 69.19 102 PRO A O 1
ATOM 848 N N . ARG A 1 103 ? 16.945 -8.159 10.111 1.00 58.25 103 ARG A N 1
ATOM 849 C CA . ARG A 1 103 ? 17.243 -8.400 11.539 1.00 58.25 103 ARG A CA 1
ATOM 850 C C . ARG A 1 103 ? 18.104 -9.586 11.987 1.00 58.25 103 ARG A C 1
ATOM 852 O O . ARG A 1 103 ? 18.787 -9.383 12.983 1.00 58.25 103 ARG A O 1
ATOM 859 N N . LYS A 1 104 ? 18.127 -10.776 11.370 1.00 55.50 104 LYS A N 1
ATOM 860 C CA . LYS A 1 104 ? 18.930 -11.900 11.948 1.00 55.50 104 LYS A CA 1
ATOM 861 C C . LYS A 1 104 ? 19.545 -12.898 10.973 1.00 55.50 104 LYS A C 1
ATOM 863 O O . LYS A 1 104 ? 20.334 -13.742 11.386 1.00 55.50 104 LYS A O 1
ATOM 868 N N . ARG A 1 105 ? 19.176 -12.854 9.697 1.00 66.06 105 ARG A N 1
ATOM 869 C CA . ARG A 1 105 ? 19.652 -13.817 8.706 1.00 66.06 105 ARG A CA 1
ATOM 870 C C . ARG A 1 105 ? 20.152 -13.015 7.519 1.00 66.06 105 ARG A C 1
ATOM 872 O O . ARG A 1 105 ? 19.358 -12.312 6.906 1.00 66.06 105 ARG A O 1
ATOM 879 N N . HIS A 1 106 ? 21.439 -13.113 7.195 1.00 81.19 106 HIS A N 1
ATOM 880 C CA . HIS A 1 106 ? 22.037 -12.520 5.990 1.00 81.19 106 HIS A CA 1
ATOM 881 C C . HIS A 1 106 ? 21.558 -13.239 4.710 1.00 81.19 106 HIS A C 1
ATOM 883 O O . HIS A 1 106 ? 22.339 -13.563 3.824 1.00 81.19 106 HIS A O 1
ATOM 889 N N . ILE A 1 107 ? 20.259 -13.533 4.628 1.00 91.38 107 ILE A N 1
ATOM 890 C CA . ILE A 1 107 ? 19.619 -14.116 3.460 1.00 91.38 107 ILE A CA 1
ATOM 891 C C . ILE A 1 107 ? 19.381 -12.972 2.492 1.00 91.38 107 ILE A C 1
ATOM 893 O O . ILE A 1 107 ? 18.657 -12.027 2.806 1.00 91.38 107 ILE A O 1
ATOM 897 N N . ILE A 1 108 ? 19.995 -13.074 1.322 1.00 94.25 108 ILE A N 1
ATOM 898 C CA . ILE A 1 108 ? 19.740 -12.177 0.204 1.00 94.25 108 ILE A CA 1
ATOM 899 C C . ILE A 1 108 ? 18.332 -12.478 -0.317 1.00 94.25 108 ILE A C 1
ATOM 901 O O . ILE A 1 108 ? 18.072 -13.576 -0.806 1.00 94.25 108 ILE A O 1
ATOM 905 N N . THR A 1 109 ? 17.423 -11.514 -0.203 1.00 94.44 109 THR A N 1
ATOM 906 C CA . THR A 1 109 ? 16.052 -11.620 -0.731 1.00 94.44 109 THR A CA 1
ATOM 907 C C . THR A 1 109 ? 15.967 -11.110 -2.166 1.00 94.44 109 THR A C 1
ATOM 909 O O . THR A 1 109 ? 15.161 -11.588 -2.960 1.00 94.44 109 THR A O 1
ATOM 912 N N . TRP A 1 110 ? 16.850 -10.180 -2.531 1.00 97.44 110 TRP A N 1
ATOM 913 C CA . TRP A 1 110 ? 16.935 -9.625 -3.873 1.00 97.44 110 TRP A CA 1
ATOM 914 C C . TRP A 1 110 ? 18.380 -9.286 -4.216 1.00 97.44 110 TRP A C 1
ATOM 916 O O . TRP A 1 110 ? 19.064 -8.631 -3.436 1.00 97.44 110 TRP A O 1
ATOM 926 N N . ASN A 1 111 ? 18.842 -9.713 -5.387 1.00 97.50 111 ASN A N 1
ATOM 927 C CA . ASN A 1 111 ? 20.123 -9.305 -5.954 1.00 97.50 111 ASN A CA 1
ATOM 928 C C . ASN A 1 111 ? 19.948 -9.112 -7.456 1.00 97.50 111 ASN A C 1
ATOM 930 O O . ASN A 1 111 ? 19.508 -10.030 -8.164 1.00 97.50 111 ASN A O 1
ATOM 934 N N . HIS A 1 112 ? 20.266 -7.913 -7.929 1.00 98.31 112 HIS A N 1
ATOM 935 C CA . HIS A 1 112 ? 20.094 -7.550 -9.325 1.00 98.31 112 HIS A CA 1
ATOM 936 C C . HIS A 1 112 ? 21.170 -6.570 -9.786 1.00 98.31 112 HIS A C 1
ATOM 938 O O . HIS A 1 112 ? 21.575 -5.679 -9.037 1.00 98.31 112 HIS A O 1
ATOM 944 N N . SER A 1 113 ? 21.646 -6.767 -11.014 1.00 98.31 113 SER A N 1
ATOM 945 C CA . SER A 1 113 ? 22.637 -5.903 -11.659 1.00 98.31 113 SER A CA 1
ATOM 946 C C . SER A 1 113 ? 22.011 -4.583 -12.110 1.00 98.31 113 SER A C 1
ATOM 948 O O . SER A 1 113 ? 20.793 -4.463 -12.184 1.00 98.31 113 SER A O 1
ATOM 950 N N . ALA A 1 114 ? 22.846 -3.587 -12.406 1.00 98.56 114 ALA A N 1
ATOM 951 C CA . ALA A 1 114 ? 22.362 -2.348 -13.001 1.00 98.56 114 ALA A CA 1
ATOM 952 C C . ALA A 1 114 ? 21.922 -2.578 -14.455 1.00 98.56 114 ALA A C 1
ATOM 954 O O . ALA A 1 114 ? 22.586 -3.321 -15.180 1.00 98.56 114 ALA A O 1
ATOM 955 N N . GLU A 1 115 ? 20.848 -1.921 -14.885 1.00 98.50 115 GLU A N 1
ATOM 956 C CA . GLU A 1 115 ? 20.316 -2.019 -16.248 1.00 98.50 115 GLU A CA 1
ATOM 957 C C . GLU A 1 115 ? 19.419 -0.822 -16.607 1.00 98.50 115 GLU A C 1
ATOM 959 O O . GLU A 1 115 ? 19.020 -0.034 -15.747 1.00 98.50 115 GLU A O 1
ATOM 964 N N . ILE A 1 116 ? 19.110 -0.687 -17.899 1.00 98.56 116 ILE A N 1
ATOM 965 C CA . ILE A 1 116 ? 18.223 0.346 -18.445 1.00 98.56 116 ILE A CA 1
ATOM 966 C C . ILE A 1 116 ? 16.901 -0.317 -18.812 1.00 98.56 116 ILE A C 1
ATOM 968 O O . ILE A 1 116 ? 16.876 -1.245 -19.619 1.00 98.56 116 ILE A O 1
ATOM 972 N N . HIS A 1 117 ? 15.809 0.158 -18.228 1.00 98.50 117 HIS A N 1
ATOM 973 C CA . HIS A 1 117 ? 14.457 -0.365 -18.445 1.00 98.50 117 HIS A CA 1
ATOM 974 C C . HIS A 1 117 ? 13.693 0.410 -19.502 1.00 98.50 117 HIS A C 1
ATOM 976 O O . HIS A 1 117 ? 12.845 -0.175 -20.163 1.00 98.50 117 HIS A O 1
ATOM 982 N N . MET A 1 118 ? 14.010 1.692 -19.678 1.00 98.31 118 MET A N 1
ATOM 983 C CA . MET A 1 118 ? 13.367 2.561 -20.656 1.00 98.31 118 MET A CA 1
ATOM 984 C C . MET A 1 118 ? 14.419 3.426 -21.357 1.00 98.31 118 MET A C 1
ATOM 986 O O . MET A 1 118 ? 15.244 4.060 -20.695 1.00 98.31 118 MET A O 1
ATOM 990 N N . ASN A 1 119 ? 14.416 3.430 -22.690 1.00 97.94 119 ASN A N 1
ATOM 991 C CA . ASN A 1 119 ? 15.348 4.232 -23.485 1.00 97.94 119 ASN A CA 1
ATOM 992 C C . ASN A 1 119 ? 14.893 5.705 -23.594 1.00 97.94 119 ASN A C 1
ATOM 994 O O . ASN A 1 119 ? 13.872 6.106 -23.031 1.00 97.94 119 ASN A O 1
ATOM 998 N N . ASP A 1 120 ? 15.652 6.530 -24.317 1.00 97.44 120 ASP A N 1
ATOM 999 C CA . ASP A 1 120 ? 15.333 7.957 -24.489 1.00 97.44 120 ASP A CA 1
ATOM 1000 C C . ASP A 1 120 ? 14.089 8.212 -25.359 1.00 97.44 120 ASP A C 1
ATOM 1002 O O . ASP A 1 120 ? 13.463 9.261 -25.231 1.00 97.44 120 ASP A O 1
ATOM 1006 N N . ASN A 1 121 ? 13.665 7.223 -26.154 1.00 97.31 121 ASN A N 1
ATOM 1007 C CA . ASN A 1 121 ? 12.405 7.244 -26.904 1.00 97.31 121 ASN A CA 1
ATOM 1008 C C . ASN A 1 121 ? 11.203 6.781 -26.057 1.00 97.31 121 ASN A C 1
ATOM 1010 O O . ASN A 1 121 ? 10.104 6.623 -26.582 1.00 97.31 121 ASN A O 1
ATOM 1014 N N . GLN A 1 122 ? 11.396 6.566 -24.750 1.00 96.44 122 GLN A N 1
ATOM 1015 C CA . GLN A 1 122 ? 10.396 6.027 -23.821 1.00 96.44 122 GLN A CA 1
ATOM 1016 C C . GLN A 1 122 ? 9.907 4.610 -24.161 1.00 96.44 122 GLN A C 1
ATOM 1018 O O . GLN A 1 122 ? 8.797 4.224 -23.786 1.00 96.44 122 GLN A O 1
ATOM 1023 N N . GLU A 1 123 ? 10.737 3.824 -24.846 1.00 98.00 123 GLU A N 1
ATOM 1024 C CA . GLU A 1 123 ? 10.466 2.421 -25.143 1.00 98.00 123 GLU A CA 1
ATOM 1025 C C . GLU A 1 123 ? 11.062 1.538 -24.045 1.00 98.00 123 GLU A C 1
ATOM 1027 O O . GLU A 1 123 ? 12.228 1.689 -23.657 1.00 98.00 123 GLU A O 1
ATOM 1032 N N . LEU A 1 124 ? 10.262 0.596 -23.553 1.00 98.25 124 LEU A N 1
ATOM 1033 C CA . LEU A 1 124 ? 10.687 -0.439 -22.629 1.00 98.25 124 LEU A CA 1
ATOM 1034 C C . LEU A 1 124 ? 11.662 -1.398 -23.309 1.00 98.25 124 LEU A C 1
ATOM 1036 O O . LEU A 1 124 ? 11.451 -1.857 -24.433 1.00 98.25 124 LEU A O 1
ATOM 1040 N N . THR A 1 125 ? 12.725 -1.740 -22.593 1.00 98.25 125 THR A N 1
ATOM 1041 C CA . THR A 1 125 ? 13.732 -2.695 -23.049 1.00 98.25 125 THR A CA 1
ATOM 1042 C C . THR A 1 125 ? 13.359 -4.123 -22.636 1.00 98.25 125 THR A C 1
ATOM 1044 O O . THR A 1 125 ? 12.577 -4.353 -21.712 1.00 98.25 125 THR A O 1
ATOM 1047 N N . ASN A 1 126 ? 13.997 -5.124 -23.248 1.00 98.25 126 ASN A N 1
ATOM 1048 C CA . ASN A 1 126 ? 13.879 -6.513 -22.781 1.00 98.25 126 ASN A CA 1
ATOM 1049 C C . ASN A 1 126 ? 14.387 -6.704 -21.341 1.00 98.25 126 ASN A C 1
ATOM 1051 O O . ASN A 1 126 ? 13.933 -7.614 -20.649 1.00 98.25 126 ASN A O 1
ATOM 1055 N N . ALA A 1 127 ? 15.300 -5.844 -20.872 1.00 98.50 127 ALA A N 1
ATOM 1056 C CA . ALA A 1 127 ? 15.794 -5.896 -19.500 1.00 98.50 127 ALA A CA 1
ATOM 1057 C C . ALA A 1 127 ? 14.665 -5.640 -18.491 1.00 98.50 127 ALA A C 1
ATOM 1059 O O . ALA A 1 127 ? 14.570 -6.365 -17.503 1.00 98.50 127 ALA A O 1
ATOM 1060 N N . TYR A 1 128 ? 13.754 -4.701 -18.783 1.00 98.44 128 TYR A N 1
ATOM 1061 C CA . TYR A 1 128 ? 12.572 -4.472 -17.950 1.00 98.44 128 TYR A CA 1
ATOM 1062 C C . TYR A 1 128 ? 11.710 -5.733 -17.814 1.00 98.44 128 TYR A C 1
ATOM 1064 O O . TYR A 1 128 ? 11.368 -6.135 -16.703 1.00 98.44 128 TYR A O 1
ATOM 1072 N N . TRP A 1 129 ? 11.375 -6.382 -18.931 1.00 98.38 129 TRP A N 1
ATOM 1073 C CA . TRP A 1 129 ? 10.493 -7.551 -18.917 1.00 98.38 129 TRP A CA 1
ATOM 1074 C C . TRP A 1 129 ? 11.105 -8.729 -18.150 1.00 98.38 129 TRP A C 1
ATOM 1076 O O . TRP A 1 129 ? 10.434 -9.318 -17.301 1.00 98.38 129 TRP A O 1
ATOM 1086 N N . ASN A 1 130 ? 12.400 -8.988 -18.350 1.00 98.50 130 ASN A N 1
ATOM 1087 C CA . ASN A 1 130 ? 13.137 -10.007 -17.600 1.00 98.50 130 ASN A CA 1
ATOM 1088 C C . ASN A 1 130 ? 13.195 -9.685 -16.096 1.00 98.50 130 ASN A C 1
ATOM 1090 O O . ASN A 1 130 ? 13.026 -10.566 -15.252 1.00 98.50 130 ASN A O 1
ATOM 1094 N N . TRP A 1 131 ? 13.425 -8.416 -15.744 1.00 98.62 131 TRP A N 1
ATOM 1095 C CA . TRP A 1 131 ? 13.442 -7.947 -14.358 1.00 98.62 131 TRP A CA 1
ATOM 1096 C C . TRP A 1 131 ? 12.085 -8.097 -13.679 1.00 98.62 131 TRP A C 1
ATOM 1098 O O . TRP A 1 131 ? 12.006 -8.616 -12.564 1.00 98.62 131 TRP A O 1
ATOM 1108 N N . ARG A 1 132 ? 11.021 -7.685 -14.371 1.00 98.50 132 ARG A N 1
ATOM 1109 C CA . ARG A 1 132 ? 9.637 -7.778 -13.913 1.00 98.50 132 ARG A CA 1
ATOM 1110 C C . ARG A 1 132 ? 9.255 -9.223 -13.628 1.00 98.50 132 ARG A C 1
ATOM 1112 O O . ARG A 1 132 ? 8.746 -9.515 -12.550 1.00 98.50 132 ARG A O 1
ATOM 1119 N N . GLU A 1 133 ? 9.522 -10.129 -14.565 1.00 98.44 133 GLU A N 1
ATOM 1120 C CA . GLU A 1 133 ? 9.223 -11.553 -14.409 1.00 98.44 133 GLU A CA 1
ATOM 1121 C C . GLU A 1 133 ? 10.011 -12.175 -13.248 1.00 98.44 133 GLU A C 1
ATOM 1123 O O . GLU A 1 133 ? 9.424 -12.809 -12.366 1.00 98.44 133 GLU A O 1
ATOM 1128 N N . LYS A 1 134 ? 11.330 -11.939 -13.197 1.00 98.50 134 LYS A N 1
ATOM 1129 C CA . LYS A 1 134 ? 12.197 -12.396 -12.099 1.00 98.50 134 LYS A CA 1
ATOM 1130 C C . LYS A 1 134 ? 11.702 -11.892 -10.743 1.00 98.50 134 LYS A C 1
ATOM 1132 O O . LYS A 1 134 ? 11.762 -12.611 -9.747 1.00 98.50 134 LYS A O 1
ATOM 1137 N N . GLY A 1 135 ? 11.258 -10.643 -10.697 1.00 98.44 135 GLY A N 1
ATOM 1138 C CA . GLY A 1 135 ? 10.781 -9.979 -9.499 1.00 98.44 135 GLY A CA 1
ATOM 1139 C C . GLY A 1 135 ? 9.445 -10.492 -8.989 1.00 98.44 135 GLY A C 1
ATOM 1140 O O . GLY A 1 135 ? 9.332 -10.862 -7.821 1.00 98.44 135 GLY A O 1
ATOM 1141 N N . MET A 1 136 ? 8.446 -10.568 -9.869 1.00 98.44 136 MET A N 1
ATOM 1142 C CA . MET A 1 136 ? 7.115 -11.076 -9.522 1.00 98.44 136 MET A CA 1
ATOM 1143 C C . MET A 1 136 ? 7.162 -12.520 -9.020 1.00 98.44 136 MET A C 1
ATOM 1145 O O . MET A 1 136 ? 6.430 -12.869 -8.096 1.00 98.44 136 MET A O 1
ATOM 1149 N N . ASN A 1 137 ? 8.064 -13.332 -9.577 1.00 98.44 137 ASN A N 1
ATOM 1150 C CA . ASN A 1 137 ? 8.259 -14.730 -9.191 1.00 98.44 137 ASN A CA 1
ATOM 1151 C C . ASN A 1 137 ? 9.337 -14.923 -8.106 1.00 98.44 137 ASN A C 1
ATOM 1153 O O . ASN A 1 137 ? 9.764 -16.051 -7.847 1.00 98.44 137 ASN A O 1
ATOM 1157 N N . ASN A 1 138 ? 9.810 -13.849 -7.461 1.00 98.25 138 ASN A N 1
ATOM 1158 C CA . ASN A 1 138 ? 10.776 -13.982 -6.378 1.00 98.25 138 ASN A CA 1
ATOM 1159 C C . ASN A 1 138 ? 10.137 -14.678 -5.163 1.00 98.25 138 ASN A C 1
ATOM 1161 O O . ASN A 1 138 ? 9.038 -14.332 -4.731 1.00 98.25 138 ASN A O 1
ATOM 1165 N N . LYS A 1 139 ? 10.860 -15.646 -4.587 1.00 97.00 139 LYS A N 1
ATOM 1166 C CA . LYS A 1 139 ? 10.427 -16.422 -3.414 1.00 97.00 139 LYS A CA 1
ATOM 1167 C C . LYS A 1 139 ? 10.238 -15.571 -2.151 1.00 97.00 139 LYS A C 1
ATOM 1169 O O . LYS A 1 139 ? 9.525 -15.980 -1.237 1.00 97.00 139 LYS A O 1
ATOM 1174 N N . TYR A 1 140 ? 10.908 -14.429 -2.070 1.00 95.69 140 TYR A N 1
ATOM 1175 C CA . TYR A 1 140 ? 10.844 -13.489 -0.960 1.00 95.69 140 TYR A CA 1
ATOM 1176 C C . TYR A 1 140 ? 10.156 -12.202 -1.410 1.00 95.69 140 TYR A C 1
ATOM 1178 O O . TYR A 1 140 ? 10.226 -11.823 -2.579 1.00 95.69 140 TYR A O 1
ATOM 1186 N N . PHE A 1 141 ? 9.507 -11.507 -0.476 1.00 95.75 141 PHE A N 1
ATOM 1187 C CA . PHE A 1 141 ? 8.999 -10.169 -0.754 1.00 95.75 141 PHE A CA 1
ATOM 1188 C C . PHE A 1 141 ? 10.168 -9.198 -0.980 1.00 95.75 141 PHE A C 1
ATOM 1190 O O . PHE A 1 141 ? 11.189 -9.252 -0.286 1.00 95.75 141 PHE A O 1
ATOM 1197 N N . VAL A 1 142 ? 10.006 -8.286 -1.932 1.00 96.44 142 VAL A N 1
ATOM 1198 C CA . VAL A 1 142 ? 11.018 -7.306 -2.327 1.00 96.44 142 VAL A CA 1
ATOM 1199 C C . VAL A 1 142 ? 10.430 -5.903 -2.209 1.00 96.44 142 VAL A C 1
ATOM 1201 O O . VAL A 1 142 ? 9.818 -5.398 -3.140 1.00 96.44 142 VAL A O 1
ATOM 1204 N N . ARG A 1 143 ? 10.646 -5.250 -1.061 1.00 94.50 143 ARG A N 1
ATOM 1205 C CA . ARG A 1 143 ? 10.053 -3.934 -0.756 1.00 94.50 143 ARG A CA 1
ATOM 1206 C C . ARG A 1 143 ? 10.705 -2.766 -1.504 1.00 94.50 143 ARG A C 1
ATOM 1208 O O . ARG A 1 143 ? 10.068 -1.735 -1.694 1.00 94.50 143 ARG A O 1
ATOM 1215 N N . TRP A 1 144 ? 11.976 -2.890 -1.889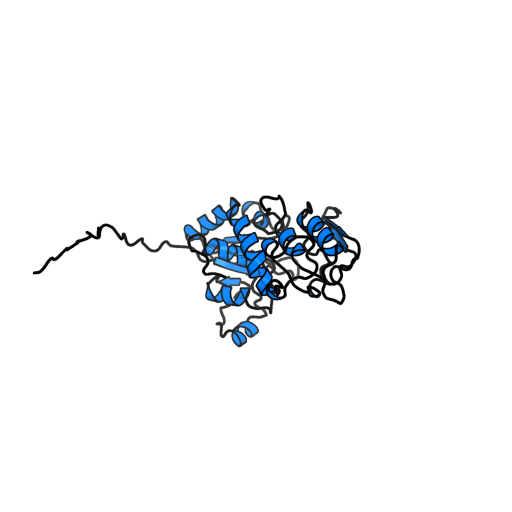 1.00 96.19 144 TRP A N 1
ATOM 1216 C CA . TRP A 1 144 ? 12.719 -1.802 -2.539 1.00 96.19 144 TRP A CA 1
ATOM 1217 C C . TRP A 1 144 ? 13.559 -2.319 -3.708 1.00 96.19 144 TRP A C 1
ATOM 1219 O O . TRP A 1 144 ? 14.789 -2.308 -3.623 1.00 96.19 144 TRP A O 1
ATOM 1229 N N . PRO A 1 145 ? 12.951 -2.807 -4.804 1.00 97.44 145 PRO A N 1
ATOM 1230 C CA . PRO A 1 145 ? 13.660 -3.545 -5.851 1.00 97.44 145 PRO A CA 1
ATOM 1231 C C . PRO A 1 145 ? 14.713 -2.711 -6.603 1.00 97.44 145 PRO A C 1
ATOM 1233 O O . PRO A 1 145 ? 15.543 -3.290 -7.299 1.00 97.44 145 PRO A O 1
ATOM 1236 N N . THR A 1 146 ? 14.728 -1.387 -6.412 1.00 97.38 146 THR A N 1
ATOM 1237 C CA . THR A 1 146 ? 15.753 -0.443 -6.891 1.00 97.38 146 THR A CA 1
ATOM 1238 C C . THR A 1 146 ? 16.527 0.246 -5.754 1.00 97.38 146 THR A C 1
ATOM 1240 O O . THR A 1 146 ? 17.400 1.068 -6.005 1.00 97.38 146 THR A O 1
ATOM 1243 N N . GLY A 1 147 ? 16.271 -0.111 -4.491 1.00 95.69 147 GLY A N 1
ATOM 1244 C CA . GLY A 1 147 ? 16.787 0.554 -3.289 1.00 95.69 147 GLY A CA 1
ATOM 1245 C C . GLY A 1 147 ? 15.915 1.736 -2.846 1.00 95.69 147 GLY A C 1
ATOM 1246 O O . GLY A 1 147 ? 15.375 2.463 -3.670 1.00 95.69 147 GLY A O 1
ATOM 1247 N N . GLY A 1 148 ? 15.785 1.946 -1.529 1.00 93.56 148 GLY A N 1
ATOM 1248 C CA . GLY A 1 148 ? 14.825 2.912 -0.966 1.00 93.56 148 GLY A CA 1
ATOM 1249 C C . GLY A 1 148 ? 15.008 4.361 -1.436 1.00 93.56 148 GLY A C 1
ATOM 1250 O O . GLY A 1 148 ? 14.031 5.088 -1.537 1.00 93.56 148 GLY A O 1
ATOM 1251 N N . LYS A 1 149 ? 16.238 4.760 -1.789 1.00 95.75 149 LYS A N 1
ATOM 1252 C CA . LYS A 1 149 ? 16.551 6.107 -2.298 1.00 95.75 149 LYS A CA 1
ATOM 1253 C C . LYS A 1 149 ? 16.086 6.354 -3.738 1.00 95.75 149 LYS A C 1
ATOM 1255 O O . LYS A 1 149 ? 16.004 7.500 -4.138 1.00 95.75 149 LYS A O 1
ATOM 1260 N N . ASN A 1 150 ? 15.796 5.302 -4.505 1.00 96.62 150 ASN A N 1
ATOM 1261 C CA . ASN A 1 150 ? 15.406 5.404 -5.918 1.00 96.62 150 ASN A CA 1
ATOM 1262 C C . ASN A 1 150 ? 13.888 5.260 -6.110 1.00 96.62 150 ASN A C 1
ATOM 1264 O O . ASN A 1 150 ? 13.411 5.032 -7.219 1.00 96.62 150 ASN A O 1
ATOM 1268 N N . MET A 1 151 ? 13.110 5.327 -5.028 1.00 94.06 151 MET A N 1
ATOM 1269 C CA . MET A 1 151 ? 11.652 5.199 -5.090 1.00 94.06 151 MET A CA 1
ATOM 1270 C C . MET A 1 151 ? 10.986 6.444 -5.690 1.00 94.06 151 MET A C 1
ATOM 1272 O O . MET A 1 151 ? 9.885 6.335 -6.212 1.00 94.06 151 MET A O 1
ATOM 1276 N N . GLU A 1 152 ? 11.662 7.593 -5.666 1.00 95.00 152 GLU A N 1
ATOM 1277 C CA . GLU A 1 152 ? 11.200 8.844 -6.286 1.00 95.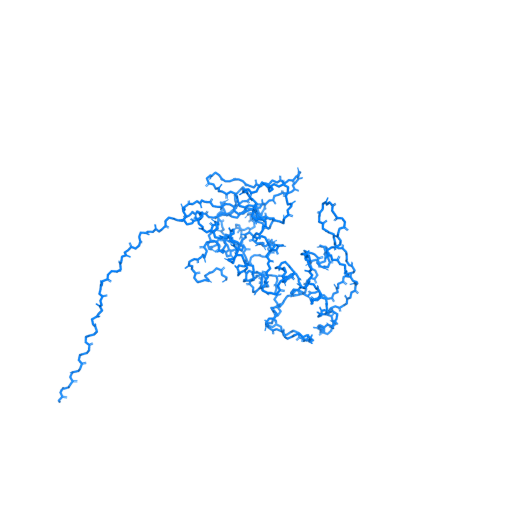00 152 GLU A CA 1
ATOM 1278 C C . GLU A 1 152 ? 11.436 8.868 -7.809 1.00 95.00 152 GLU A C 1
ATOM 1280 O O . GLU A 1 152 ? 10.801 9.633 -8.521 1.00 95.00 152 GLU A O 1
ATOM 1285 N N . GLU A 1 153 ? 12.277 7.965 -8.329 1.00 97.12 153 GLU A N 1
ATOM 1286 C CA . GLU A 1 153 ? 12.639 7.870 -9.756 1.00 97.12 153 GLU A CA 1
ATOM 1287 C C . GLU A 1 153 ? 11.633 7.050 -10.593 1.00 97.12 153 GLU A C 1
ATOM 1289 O O . GLU A 1 153 ? 11.872 6.736 -11.769 1.00 97.12 153 GLU A O 1
ATOM 1294 N N . ILE A 1 154 ? 10.515 6.646 -9.980 1.00 97.88 154 ILE A N 1
ATOM 1295 C CA . ILE A 1 154 ? 9.447 5.897 -10.648 1.00 97.88 154 ILE A CA 1
ATOM 1296 C C . ILE A 1 154 ? 8.825 6.782 -11.728 1.00 97.88 154 ILE A C 1
ATOM 1298 O O . ILE A 1 154 ? 8.389 7.896 -11.466 1.00 97.88 154 ILE A O 1
ATOM 1302 N N . GLN A 1 155 ? 8.740 6.250 -12.943 1.00 98.06 155 GLN A N 1
ATOM 1303 C CA . GLN A 1 155 ? 8.161 6.947 -14.088 1.00 98.06 155 GLN A CA 1
ATOM 1304 C C . GLN A 1 155 ? 6.637 6.786 -14.119 1.00 98.06 155 GLN A C 1
ATOM 1306 O O . GLN A 1 155 ? 5.911 7.760 -14.280 1.00 98.06 155 GLN A O 1
ATOM 1311 N N . PHE A 1 156 ? 6.152 5.550 -13.978 1.00 98.38 156 PHE A N 1
ATOM 1312 C CA . PHE A 1 156 ? 4.731 5.189 -13.914 1.00 98.38 156 PHE A CA 1
ATOM 1313 C C . PHE A 1 156 ? 4.580 3.718 -13.492 1.00 98.38 156 PHE A C 1
ATOM 1315 O O . PHE A 1 156 ? 5.570 3.006 -13.306 1.00 98.38 156 PHE A O 1
ATOM 1322 N N . ALA A 1 157 ? 3.344 3.243 -13.368 1.00 98.44 157 ALA A N 1
ATOM 1323 C CA . ALA A 1 157 ? 3.009 1.820 -13.287 1.00 98.44 157 ALA A CA 1
ATOM 1324 C C . ALA A 1 157 ? 1.936 1.453 -14.319 1.00 98.44 157 ALA A C 1
ATOM 1326 O O . ALA A 1 157 ? 1.306 2.342 -14.887 1.00 98.44 157 ALA A O 1
ATOM 1327 N N . PHE A 1 158 ? 1.697 0.162 -14.540 1.00 98.38 158 PHE A N 1
ATOM 1328 C CA . PHE A 1 158 ? 0.591 -0.313 -15.382 1.00 98.38 158 PHE A CA 1
ATOM 1329 C C . PHE A 1 158 ? 0.043 -1.656 -14.878 1.00 98.38 158 PHE A C 1
ATOM 1331 O O . PHE A 1 158 ? 0.759 -2.423 -14.221 1.00 98.38 158 PHE A O 1
ATOM 1338 N N . ARG A 1 159 ? -1.231 -1.955 -15.171 1.00 97.75 159 ARG A N 1
ATOM 1339 C CA . ARG A 1 159 ? -1.838 -3.249 -14.820 1.00 97.75 159 ARG A CA 1
ATOM 1340 C C . ARG A 1 159 ? -1.395 -4.331 -15.801 1.00 97.75 159 ARG A C 1
ATOM 1342 O O . ARG A 1 159 ? -1.266 -4.078 -16.994 1.00 97.75 159 ARG A O 1
ATOM 1349 N N . SER A 1 160 ? -1.178 -5.552 -15.316 1.00 95.62 160 SER A N 1
ATOM 1350 C CA . SER A 1 160 ? -0.654 -6.641 -16.162 1.00 95.62 160 SER A CA 1
ATOM 1351 C C . SER A 1 160 ? -1.603 -7.015 -17.302 1.00 95.62 160 SER A C 1
ATOM 1353 O O . SER A 1 160 ? -1.156 -7.478 -18.341 1.00 95.62 160 SER A O 1
ATOM 1355 N N . GLU A 1 161 ? -2.902 -6.844 -17.090 1.00 95.94 161 GLU A N 1
ATOM 1356 C CA . GLU A 1 161 ? -3.970 -7.134 -18.040 1.00 95.94 161 GLU A CA 1
ATOM 1357 C C . GLU A 1 161 ? -4.092 -6.100 -19.168 1.00 95.94 161 GLU A C 1
ATOM 1359 O O . GLU A 1 161 ? -4.619 -6.433 -20.226 1.00 95.94 161 GLU A O 1
ATOM 1364 N N . ASP A 1 162 ? -3.570 -4.884 -18.977 1.00 95.62 162 ASP A N 1
ATOM 1365 C CA . ASP A 1 162 ? -3.644 -3.813 -19.980 1.00 95.62 162 ASP A CA 1
ATOM 1366 C C . ASP A 1 162 ? -2.538 -3.933 -21.042 1.00 95.62 162 ASP A C 1
ATOM 1368 O O . ASP A 1 162 ? -2.629 -3.353 -22.121 1.00 95.62 162 ASP A O 1
ATOM 1372 N N . VAL A 1 163 ? -1.460 -4.668 -20.747 1.00 94.94 163 VAL A N 1
ATOM 1373 C CA . VAL A 1 163 ? -0.231 -4.661 -21.551 1.00 94.94 163 VAL A CA 1
ATOM 1374 C C . VAL A 1 163 ? 0.277 -6.080 -21.772 1.00 94.94 163 VAL A C 1
ATOM 1376 O O . VAL A 1 163 ? 0.581 -6.805 -20.825 1.00 94.94 163 VAL A O 1
ATOM 1379 N N . GLN A 1 164 ? 0.462 -6.458 -23.038 1.00 95.81 164 GLN A N 1
ATOM 1380 C CA . GLN A 1 164 ? 1.067 -7.744 -23.382 1.00 95.81 164 GLN A CA 1
ATOM 1381 C C . GLN A 1 164 ? 2.558 -7.777 -22.999 1.00 95.81 164 GLN A C 1
ATOM 1383 O O . GLN A 1 164 ? 3.257 -6.771 -23.174 1.00 95.81 164 GLN A O 1
ATOM 1388 N N . PRO A 1 165 ? 3.089 -8.920 -22.527 1.00 94.94 165 PRO A N 1
ATOM 1389 C CA . PRO A 1 165 ? 4.524 -9.081 -22.315 1.00 94.94 165 PRO A CA 1
ATOM 1390 C C . PRO A 1 165 ? 5.332 -8.696 -23.559 1.00 94.94 165 PRO A C 1
ATOM 1392 O O . PRO A 1 165 ? 4.905 -8.944 -24.684 1.00 94.94 165 PRO A O 1
ATOM 1395 N N . HIS A 1 166 ? 6.507 -8.101 -23.352 1.00 94.56 166 HIS A N 1
ATOM 1396 C CA . HIS A 1 166 ? 7.405 -7.627 -24.417 1.00 94.56 166 HIS A CA 1
ATOM 1397 C C . HIS A 1 166 ? 6.874 -6.461 -25.267 1.00 94.56 166 HIS A C 1
ATOM 1399 O O . HIS A 1 166 ? 7.493 -6.107 -26.270 1.00 94.56 166 HIS A O 1
ATOM 1405 N N . THR A 1 167 ? 5.789 -5.804 -24.846 1.00 95.62 167 THR A N 1
ATOM 1406 C CA . THR A 1 167 ? 5.384 -4.520 -25.432 1.00 95.62 167 THR A CA 1
ATOM 1407 C C . THR A 1 167 ? 6.486 -3.483 -25.205 1.00 95.62 167 THR A C 1
ATOM 1409 O O . THR A 1 167 ? 6.950 -3.291 -24.079 1.00 95.62 167 THR A O 1
ATOM 1412 N N . THR A 1 168 ? 6.913 -2.814 -26.275 1.00 95.94 168 THR A N 1
ATOM 1413 C CA . THR A 1 168 ? 7.961 -1.787 -26.222 1.00 95.94 168 THR A CA 1
ATOM 1414 C C . THR A 1 168 ? 7.397 -0.427 -25.834 1.00 95.94 168 THR A C 1
ATOM 1416 O O . THR A 1 168 ? 7.983 0.264 -25.013 1.00 95.94 168 THR A O 1
ATOM 1419 N N . ILE A 1 169 ? 6.236 -0.037 -26.358 1.00 96.69 169 ILE A N 1
ATOM 1420 C CA . ILE A 1 169 ? 5.617 1.260 -26.065 1.00 96.69 169 ILE A CA 1
ATOM 1421 C C . ILE A 1 169 ? 4.359 1.039 -25.240 1.00 96.69 169 ILE A C 1
ATOM 1423 O O . ILE A 1 169 ? 3.406 0.430 -25.716 1.00 96.69 169 ILE A O 1
ATOM 1427 N N . ILE A 1 170 ? 4.343 1.570 -24.016 1.00 96.44 170 ILE A N 1
ATOM 1428 C CA . ILE A 1 170 ? 3.133 1.595 -23.187 1.00 96.44 170 ILE A CA 1
ATOM 1429 C C . ILE A 1 170 ? 2.282 2.804 -23.589 1.00 96.44 170 ILE A C 1
ATOM 1431 O O . ILE A 1 170 ? 2.772 3.933 -23.424 1.00 96.44 170 ILE A O 1
ATOM 1435 N N . PRO A 1 171 ? 1.043 2.592 -24.079 1.00 96.69 171 PRO A N 1
ATOM 1436 C CA . PRO A 1 171 ? 0.092 3.664 -24.348 1.00 96.69 171 PRO A CA 1
ATOM 1437 C C . PRO A 1 171 ? -0.084 4.584 -23.136 1.00 96.69 171 PRO A C 1
ATOM 1439 O O . PRO A 1 171 ? -0.086 4.125 -21.993 1.00 96.69 171 PRO A O 1
ATOM 1442 N N . ASN A 1 172 ? -0.196 5.893 -23.368 1.00 96.31 172 ASN A N 1
ATOM 1443 C CA . ASN A 1 172 ? -0.242 6.882 -22.284 1.00 96.31 172 ASN A CA 1
ATOM 1444 C C . ASN A 1 172 ? -1.441 6.686 -21.344 1.00 96.31 172 ASN A C 1
ATOM 1446 O O . ASN A 1 172 ? -1.319 6.934 -20.150 1.00 96.31 172 ASN A O 1
ATOM 1450 N N . ASP A 1 173 ? -2.567 6.205 -21.860 1.00 96.62 173 ASP A N 1
ATOM 1451 C CA . ASP A 1 173 ? -3.776 5.852 -21.112 1.00 96.62 173 ASP A CA 1
ATOM 1452 C C . ASP A 1 173 ? -3.583 4.669 -20.148 1.00 96.62 173 ASP A C 1
ATOM 1454 O O . ASP A 1 173 ? -4.347 4.527 -19.192 1.00 96.62 173 ASP A O 1
ATOM 1458 N N . TYR A 1 174 ? -2.532 3.864 -20.332 1.00 97.44 174 TYR A N 1
ATOM 1459 C CA . TYR A 1 174 ? -2.157 2.777 -19.418 1.00 97.44 174 TYR A CA 1
ATOM 1460 C C . TYR A 1 174 ? -1.065 3.170 -18.418 1.00 97.44 174 TYR A C 1
ATOM 1462 O O . TYR A 1 174 ? -0.728 2.381 -17.533 1.00 97.44 174 TYR A O 1
ATOM 1470 N N . ARG A 1 175 ? -0.505 4.382 -18.522 1.00 98.12 175 ARG A N 1
ATOM 1471 C CA . ARG A 1 175 ? 0.514 4.882 -17.591 1.00 98.12 175 ARG A CA 1
ATOM 1472 C C . ARG A 1 175 ? -0.155 5.487 -16.365 1.00 98.12 175 ARG A C 1
ATOM 1474 O O . ARG A 1 175 ? -0.795 6.532 -16.429 1.00 98.12 175 ARG A O 1
ATOM 1481 N N . LEU A 1 176 ? 0.016 4.830 -15.226 1.00 98.25 176 LEU A N 1
ATOM 1482 C CA . LEU A 1 176 ? -0.620 5.206 -13.971 1.00 98.25 176 LEU A CA 1
ATOM 1483 C C . LEU A 1 176 ? 0.341 5.996 -13.076 1.00 98.25 176 LEU A C 1
ATOM 1485 O O . LEU A 1 176 ? 1.484 5.580 -12.858 1.00 98.25 176 LEU A O 1
ATOM 1489 N N . SER A 1 177 ? -0.155 7.103 -12.514 1.00 97.69 177 SER A N 1
ATOM 1490 C CA . SER A 1 177 ? 0.502 7.846 -11.430 1.00 97.69 177 SER A CA 1
ATOM 1491 C C . SER A 1 177 ? 0.539 7.020 -10.136 1.00 97.69 177 SER A C 1
ATOM 1493 O O . SER A 1 177 ? -0.026 5.926 -10.063 1.00 97.69 177 SER A O 1
ATOM 1495 N N . TYR A 1 178 ? 1.172 7.532 -9.076 1.00 96.75 178 TYR A N 1
ATOM 1496 C CA . TYR A 1 178 ? 1.190 6.854 -7.774 1.00 96.75 178 TYR A CA 1
ATOM 1497 C C . TYR A 1 178 ? -0.222 6.557 -7.233 1.00 96.75 178 TYR A C 1
ATOM 1499 O O . TYR A 1 178 ? -0.524 5.408 -6.908 1.00 96.75 178 TYR A O 1
ATOM 1507 N N . ILE A 1 179 ? -1.099 7.566 -7.189 1.00 97.00 179 ILE A N 1
ATOM 1508 C CA . ILE A 1 179 ? -2.478 7.406 -6.696 1.00 97.00 179 ILE A CA 1
ATOM 1509 C C . ILE A 1 179 ? -3.254 6.444 -7.600 1.00 97.00 179 ILE A C 1
ATOM 1511 O O . ILE A 1 179 ? -3.845 5.478 -7.116 1.00 97.00 179 ILE A O 1
ATOM 1515 N N . GLU A 1 180 ? -3.193 6.654 -8.917 1.00 97.50 180 GLU A N 1
ATOM 1516 C CA . GLU A 1 180 ? -3.913 5.821 -9.884 1.00 97.50 180 GLU A CA 1
ATOM 1517 C C . GLU A 1 180 ? -3.476 4.357 -9.810 1.00 97.50 180 GLU A C 1
ATOM 1519 O O . GLU A 1 180 ? -4.306 3.451 -9.797 1.00 97.50 180 GLU A O 1
ATOM 1524 N N . SER A 1 181 ? -2.171 4.104 -9.713 1.00 97.69 181 SER A N 1
ATOM 1525 C CA . SER A 1 181 ? -1.627 2.749 -9.620 1.00 97.69 181 SER A CA 1
ATOM 1526 C C . SER A 1 181 ? -1.979 2.072 -8.298 1.00 97.69 181 SER A C 1
ATOM 1528 O O . SER A 1 181 ? -2.306 0.885 -8.294 1.00 97.69 181 SER A O 1
ATOM 1530 N N . ARG A 1 182 ? -2.010 2.800 -7.177 1.00 97.44 182 ARG A N 1
ATOM 1531 C CA . ARG A 1 182 ? -2.513 2.248 -5.914 1.00 97.44 182 ARG A CA 1
ATOM 1532 C C . ARG A 1 182 ? -3.990 1.854 -6.021 1.00 97.44 182 ARG A C 1
ATOM 1534 O O . ARG A 1 182 ? -4.351 0.760 -5.593 1.00 97.44 182 ARG A O 1
ATOM 1541 N N . LYS A 1 183 ? -4.830 2.689 -6.633 1.00 96.25 183 LYS A N 1
ATOM 1542 C CA . LYS A 1 183 ? -6.265 2.409 -6.809 1.00 96.25 183 LYS A CA 1
ATOM 1543 C C . LYS A 1 183 ? -6.561 1.289 -7.805 1.00 96.25 183 LYS A C 1
ATOM 1545 O O . LYS A 1 183 ? -7.458 0.493 -7.565 1.00 96.25 183 LYS A O 1
ATOM 1550 N N . LYS A 1 184 ? -5.815 1.216 -8.909 1.00 96.69 184 LYS A N 1
ATOM 1551 C CA . LYS A 1 184 ? -6.068 0.273 -10.014 1.00 96.69 184 LYS A CA 1
ATOM 1552 C C . LYS A 1 184 ? -5.290 -1.038 -9.913 1.00 96.69 184 LYS A C 1
ATOM 1554 O O . LYS A 1 184 ? -5.695 -2.014 -10.532 1.00 96.69 184 LYS A O 1
ATOM 1559 N N . ILE A 1 185 ? -4.186 -1.074 -9.161 1.00 97.50 185 ILE A N 1
ATOM 1560 C CA . ILE A 1 185 ? -3.352 -2.273 -8.970 1.00 97.50 185 ILE A CA 1
ATOM 1561 C C . ILE A 1 185 ? -3.365 -2.692 -7.502 1.00 97.50 185 ILE A C 1
ATOM 1563 O O . ILE A 1 185 ? -3.842 -3.774 -7.170 1.00 97.50 185 ILE A O 1
ATOM 1567 N N . TYR A 1 186 ? -2.830 -1.851 -6.611 1.00 98.06 186 TYR A N 1
ATOM 1568 C CA . TYR A 1 186 ? -2.544 -2.257 -5.231 1.00 98.06 186 TYR A CA 1
ATOM 1569 C C . TYR A 1 186 ? -3.806 -2.660 -4.469 1.00 98.06 186 TYR A C 1
ATOM 1571 O O . TYR A 1 186 ? -3.862 -3.752 -3.911 1.00 98.06 186 TYR A O 1
ATOM 1579 N N . LEU A 1 187 ? -4.812 -1.788 -4.450 1.00 96.50 187 LEU A N 1
ATOM 1580 C CA . LEU A 1 187 ? -6.031 -1.967 -3.674 1.00 96.50 187 LEU A CA 1
ATOM 1581 C C . LEU A 1 187 ? -6.854 -3.180 -4.153 1.00 96.50 187 LEU A C 1
ATOM 1583 O O . LEU A 1 187 ? -7.151 -4.031 -3.311 1.00 96.50 187 LEU A O 1
ATOM 1587 N N . PRO A 1 188 ? -7.161 -3.362 -5.454 1.00 95.75 188 PRO A N 1
ATOM 1588 C CA . PRO A 1 188 ? -7.899 -4.534 -5.926 1.00 95.75 188 PRO A CA 1
ATOM 1589 C C . PRO A 1 188 ? -7.149 -5.841 -5.660 1.00 95.75 188 PRO A C 1
ATOM 1591 O O . PRO A 1 188 ? -7.723 -6.800 -5.141 1.00 95.75 188 PRO A O 1
ATOM 1594 N N . VAL A 1 189 ? -5.838 -5.876 -5.933 1.00 97.19 189 VAL A N 1
ATOM 1595 C CA . VAL A 1 189 ? -5.029 -7.073 -5.675 1.00 97.19 189 VAL A CA 1
ATOM 1596 C C . VAL A 1 189 ? -4.997 -7.366 -4.177 1.00 97.19 189 VAL A C 1
ATOM 1598 O O . VAL A 1 189 ? -5.341 -8.472 -3.775 1.00 97.19 189 VAL A O 1
ATOM 1601 N N . TYR A 1 190 ? -4.667 -6.391 -3.329 1.00 98.06 190 TYR A N 1
ATOM 1602 C CA . TYR A 1 190 ? -4.603 -6.587 -1.880 1.00 98.06 190 TYR A CA 1
ATOM 1603 C C . TYR A 1 190 ? -5.933 -7.084 -1.305 1.00 98.06 190 TYR A C 1
ATOM 1605 O O . TYR A 1 190 ? -5.969 -8.095 -0.605 1.00 98.06 190 TYR A O 1
ATOM 1613 N N . THR A 1 191 ? -7.033 -6.401 -1.629 1.00 96.31 191 THR A N 1
ATOM 1614 C CA . THR A 1 191 ? -8.356 -6.716 -1.074 1.00 96.31 191 THR A CA 1
ATOM 1615 C C . THR A 1 191 ? -8.863 -8.077 -1.540 1.00 96.31 191 THR A C 1
ATOM 1617 O O . THR A 1 191 ? -9.408 -8.827 -0.731 1.00 96.31 191 THR A O 1
ATOM 1620 N N . SER A 1 192 ? -8.621 -8.455 -2.800 1.00 96.25 192 SER A N 1
ATOM 1621 C CA . SER A 1 192 ? -8.975 -9.791 -3.296 1.00 96.25 192 SER A CA 1
ATOM 1622 C C . SER A 1 192 ? -8.235 -10.907 -2.549 1.00 96.25 192 SER A C 1
ATOM 1624 O O . SER A 1 192 ? -8.825 -11.941 -2.240 1.00 96.25 192 SER A O 1
ATOM 1626 N N . LEU A 1 193 ? -6.959 -10.695 -2.211 1.00 97.69 193 LEU A N 1
ATOM 1627 C CA . LEU A 1 193 ? -6.144 -11.683 -1.507 1.00 97.69 193 LEU A CA 1
ATOM 1628 C C . LEU A 1 193 ? -6.478 -11.745 -0.019 1.00 97.69 193 LEU A C 1
ATOM 1630 O O . LEU A 1 193 ? -6.594 -12.836 0.537 1.00 97.69 193 LEU A O 1
ATOM 1634 N N . VAL A 1 194 ? -6.667 -10.594 0.629 1.00 97.44 194 VAL A N 1
ATOM 1635 C CA . VAL A 1 194 ? -6.955 -10.554 2.065 1.00 97.44 194 VAL A CA 1
ATOM 1636 C C . VAL A 1 194 ? -8.320 -11.167 2.371 1.00 97.44 194 VAL A C 1
ATOM 1638 O O . VAL A 1 194 ? -8.430 -11.935 3.321 1.00 97.44 194 VAL A O 1
ATOM 1641 N N . LYS A 1 195 ? -9.327 -10.946 1.511 1.00 96.38 195 LYS A N 1
ATOM 1642 C CA . LYS A 1 195 ? -10.675 -11.524 1.655 1.00 96.38 195 LYS A CA 1
ATOM 1643 C C . LYS A 1 195 ? -10.685 -13.058 1.642 1.00 96.38 195 LYS A C 1
ATOM 1645 O O . LYS A 1 195 ? -11.540 -13.664 2.287 1.00 96.38 195 LYS A O 1
ATOM 1650 N N . LYS A 1 196 ? -9.721 -13.684 0.952 1.00 96.50 196 LYS A N 1
ATOM 1651 C CA . LYS A 1 196 ? -9.531 -15.146 0.921 1.00 96.50 196 LYS A CA 1
ATOM 1652 C C . LYS A 1 196 ? -8.873 -15.695 2.200 1.00 96.50 196 LYS A C 1
ATOM 1654 O O . LYS A 1 196 ? -8.890 -16.904 2.417 1.00 96.50 196 LYS A O 1
ATOM 1659 N N . HIS A 1 197 ? -8.265 -14.851 3.035 1.00 96.56 197 HIS A N 1
ATOM 1660 C CA . HIS A 1 197 ? -7.484 -15.293 4.189 1.00 96.56 197 HIS A CA 1
ATOM 1661 C C . HIS A 1 197 ? -8.375 -15.544 5.430 1.00 96.56 197 HIS A C 1
ATOM 1663 O O . HIS A 1 197 ? -9.170 -14.674 5.782 1.00 96.56 197 HIS A O 1
ATOM 1669 N N . PRO A 1 198 ? -8.214 -16.650 6.188 1.00 95.44 198 PRO A N 1
ATOM 1670 C CA . PRO A 1 198 ? -9.055 -16.941 7.360 1.00 95.44 198 PRO A CA 1
ATOM 1671 C C . PRO A 1 198 ? -9.073 -15.832 8.425 1.00 95.44 198 PRO A C 1
ATOM 1673 O O . PRO A 1 198 ? -10.135 -15.443 8.898 1.00 95.44 198 PRO A O 1
ATOM 1676 N N . LYS A 1 199 ? -7.910 -15.239 8.736 1.00 95.19 199 LYS A N 1
ATOM 1677 C CA . LYS A 1 199 ? -7.817 -14.096 9.669 1.00 95.19 199 LYS A CA 1
ATOM 1678 C C . LYS A 1 199 ? -8.619 -12.863 9.251 1.00 95.19 199 LYS A C 1
ATOM 1680 O O . LYS A 1 199 ? -8.967 -12.067 10.112 1.00 95.19 199 LYS A O 1
ATOM 1685 N N . PHE A 1 200 ? -8.911 -12.682 7.965 1.00 96.69 200 PHE A N 1
ATOM 1686 C CA . PHE A 1 200 ? -9.773 -11.585 7.536 1.00 96.69 200 PHE A CA 1
ATOM 1687 C C . PHE A 1 200 ? -11.221 -11.812 7.986 1.00 96.69 200 PHE A C 1
ATOM 1689 O O . PHE A 1 200 ? -11.873 -10.876 8.435 1.00 96.69 200 PHE A O 1
ATOM 1696 N N . GLN A 1 201 ? -11.697 -13.061 7.954 1.00 95.62 201 GLN A N 1
ATOM 1697 C CA . GLN A 1 201 ? -13.036 -13.403 8.440 1.00 95.62 201 GLN A CA 1
ATOM 1698 C C . GLN A 1 201 ? -13.170 -13.174 9.950 1.00 95.62 201 GLN A C 1
ATOM 1700 O O . GLN A 1 201 ? -14.219 -12.739 10.411 1.00 95.62 201 GLN A O 1
ATOM 1705 N N . GLU A 1 202 ? -12.099 -13.378 10.723 1.00 95.62 202 GLU A N 1
ATOM 1706 C CA . GLU A 1 202 ? -12.082 -13.005 12.145 1.00 95.62 202 GLU A CA 1
ATOM 1707 C C . GLU A 1 202 ? -12.309 -11.495 12.343 1.00 95.62 202 GLU A C 1
ATOM 1709 O O . GLU A 1 202 ? -13.128 -11.111 13.175 1.00 95.62 202 GLU A O 1
ATOM 1714 N N . LEU A 1 203 ? -11.654 -10.640 11.544 1.00 96.44 203 LEU A N 1
ATOM 1715 C CA . LEU A 1 203 ? -11.848 -9.184 11.607 1.00 96.44 203 LEU A CA 1
ATOM 1716 C C . LEU A 1 203 ? -13.272 -8.769 11.239 1.00 96.44 203 LEU A C 1
ATOM 1718 O O . LEU A 1 203 ? -13.870 -7.948 11.930 1.00 96.44 203 LEU A O 1
ATOM 1722 N N . VAL A 1 204 ? -13.822 -9.361 10.179 1.00 96.19 204 VAL A N 1
ATOM 1723 C CA . VAL A 1 204 ? -15.214 -9.136 9.772 1.00 96.19 204 VAL A CA 1
ATOM 1724 C C . VAL A 1 204 ? -16.176 -9.527 10.892 1.00 96.19 204 VAL A C 1
ATOM 1726 O O . VAL A 1 204 ? -17.114 -8.787 11.172 1.00 96.19 204 VAL A O 1
ATOM 1729 N N . ASN A 1 205 ? -15.938 -10.658 11.558 1.00 95.62 205 ASN A N 1
ATOM 1730 C CA . ASN A 1 205 ? -16.786 -11.112 12.657 1.00 95.62 205 ASN A CA 1
ATOM 1731 C C . ASN A 1 205 ? -16.733 -10.159 13.854 1.00 95.62 205 ASN A C 1
ATOM 1733 O O . ASN A 1 205 ? -17.788 -9.849 14.397 1.00 95.62 205 ASN A O 1
ATOM 1737 N N . TYR A 1 206 ? -15.549 -9.655 14.225 1.00 95.88 206 TYR A N 1
ATOM 1738 C CA . TYR A 1 206 ? -15.435 -8.632 15.270 1.00 95.88 206 TYR A CA 1
ATOM 1739 C C . TYR A 1 206 ? -16.216 -7.367 14.903 1.00 95.88 206 TYR A C 1
ATOM 1741 O O . TYR A 1 206 ? -17.042 -6.894 15.680 1.00 95.88 206 TYR A O 1
ATOM 1749 N N . HIS A 1 207 ? -16.020 -6.854 13.689 1.00 95.94 207 HIS A N 1
ATOM 1750 C CA . HIS A 1 207 ? -16.720 -5.659 13.229 1.00 95.94 207 HIS A CA 1
ATOM 1751 C C . HIS A 1 207 ? -18.248 -5.849 13.229 1.00 95.94 207 HIS A C 1
ATOM 1753 O O . HIS A 1 207 ? -18.981 -5.013 13.754 1.00 95.94 207 HIS A O 1
ATOM 1759 N N . ARG A 1 208 ? -18.743 -6.987 12.726 1.00 94.38 208 ARG A N 1
ATOM 1760 C CA . ARG A 1 208 ? -20.179 -7.317 12.705 1.00 94.38 208 ARG A CA 1
ATOM 1761 C C . ARG A 1 208 ? -20.777 -7.605 14.080 1.00 94.38 208 ARG A C 1
ATOM 1763 O O . ARG A 1 208 ? -21.989 -7.511 14.227 1.00 94.38 208 ARG A O 1
ATOM 1770 N N . SER A 1 209 ? -19.967 -7.966 15.074 1.00 95.19 209 SER A N 1
ATOM 1771 C CA . SER A 1 209 ? -20.434 -8.133 16.454 1.00 95.19 209 SER A CA 1
ATOM 1772 C C . SER A 1 209 ? -20.473 -6.820 17.242 1.00 95.19 209 SER A C 1
ATOM 1774 O O . SER A 1 209 ? -20.727 -6.855 18.442 1.00 95.19 209 SER A O 1
ATOM 1776 N N . GLY A 1 210 ? -20.195 -5.679 16.601 1.00 96.19 210 GLY A N 1
ATOM 1777 C CA . GLY A 1 210 ? -20.155 -4.372 17.258 1.00 96.19 210 GLY A CA 1
ATOM 1778 C C . GLY A 1 210 ? -18.803 -4.012 17.886 1.00 96.19 210 GLY A C 1
ATOM 1779 O O . GLY A 1 210 ? -18.717 -3.002 18.575 1.00 96.19 210 GLY A O 1
ATOM 1780 N N . GLU A 1 211 ? -17.747 -4.808 17.678 1.00 97.19 211 GLU A N 1
ATOM 1781 C CA . GLU A 1 211 ? -16.413 -4.508 18.213 1.00 97.19 211 GLU A CA 1
ATOM 1782 C C . GLU A 1 211 ? -15.736 -3.415 17.374 1.00 97.19 211 GLU A C 1
ATOM 1784 O O . GLU A 1 211 ? -15.620 -3.536 16.149 1.00 97.19 211 GLU A O 1
ATOM 1789 N N . ASN A 1 212 ? -15.221 -2.376 18.034 1.00 98.06 212 ASN A N 1
ATOM 1790 C CA . ASN A 1 212 ? -14.457 -1.330 17.363 1.00 98.06 212 ASN A CA 1
ATOM 1791 C C . ASN A 1 212 ? -13.027 -1.806 17.064 1.00 98.06 212 ASN A C 1
ATOM 1793 O O . ASN A 1 212 ? -12.356 -2.373 17.928 1.00 98.06 212 ASN A O 1
ATOM 1797 N N . LEU A 1 213 ? -12.518 -1.544 15.860 1.00 97.94 213 LEU A N 1
ATOM 1798 C CA . LEU A 1 213 ? -11.204 -2.010 15.403 1.00 97.94 213 LEU A CA 1
ATOM 1799 C C . LEU A 1 213 ? -10.249 -0.843 15.150 1.00 97.94 213 LEU A C 1
ATOM 1801 O O . LEU A 1 213 ? -10.580 0.088 14.422 1.00 97.94 213 LEU A O 1
ATOM 1805 N N . LEU A 1 214 ? -9.033 -0.904 15.696 1.00 98.00 214 LEU A N 1
ATOM 1806 C CA . LEU A 1 214 ? -7.944 0.023 15.381 1.00 98.00 214 LEU A CA 1
ATOM 1807 C C . LEU A 1 214 ? -6.888 -0.700 14.540 1.00 98.00 214 LEU A C 1
ATOM 1809 O O . LEU A 1 214 ? -6.076 -1.457 15.068 1.00 98.00 214 LEU A O 1
ATOM 1813 N N . ILE A 1 215 ? -6.890 -0.470 13.228 1.00 97.69 215 ILE A N 1
ATOM 1814 C CA . ILE A 1 215 ? -5.934 -1.065 12.287 1.00 97.69 215 ILE A CA 1
ATOM 1815 C C . ILE A 1 215 ? -4.664 -0.219 12.260 1.00 97.69 215 ILE A C 1
ATOM 1817 O O . ILE A 1 215 ? -4.692 0.932 11.837 1.00 97.69 215 ILE A O 1
ATOM 1821 N N . ILE A 1 216 ? -3.543 -0.792 12.696 1.00 97.00 216 ILE A N 1
ATOM 1822 C CA . ILE A 1 216 ? -2.275 -0.075 12.873 1.00 97.00 216 ILE A CA 1
ATOM 1823 C C . ILE A 1 216 ? -1.266 -0.509 11.815 1.00 97.00 216 ILE A C 1
ATOM 1825 O O . ILE A 1 216 ? -0.952 -1.698 11.677 1.00 97.00 216 ILE A O 1
ATOM 1829 N N . GLU A 1 217 ? -0.714 0.473 11.105 1.00 95.44 217 GLU A N 1
ATOM 1830 C CA . GLU A 1 217 ? 0.296 0.277 10.067 1.00 95.44 217 GLU A CA 1
ATOM 1831 C C . GLU A 1 217 ? 1.357 1.397 10.055 1.00 95.44 217 GLU A C 1
ATOM 1833 O O . GLU A 1 217 ? 1.355 2.263 10.924 1.00 95.44 217 GLU A O 1
ATOM 1838 N N . VAL A 1 218 ? 2.299 1.385 9.105 1.00 94.81 218 VAL A N 1
ATOM 1839 C CA . VAL A 1 218 ? 3.369 2.408 9.044 1.00 94.81 218 VAL A CA 1
ATOM 1840 C C . VAL A 1 218 ? 2.987 3.635 8.224 1.00 94.81 218 VAL A C 1
ATOM 1842 O O . VAL A 1 218 ? 3.418 4.735 8.563 1.00 94.81 218 VAL A O 1
ATOM 1845 N N . ASP A 1 219 ? 2.164 3.448 7.194 1.00 96.50 219 ASP A N 1
ATOM 1846 C CA . ASP A 1 219 ? 1.729 4.497 6.272 1.00 96.50 219 ASP A CA 1
ATOM 1847 C C . ASP A 1 219 ? 0.361 5.070 6.702 1.00 96.50 219 ASP A C 1
ATOM 1849 O O . ASP A 1 219 ? -0.426 5.467 5.856 1.00 96.50 219 ASP A O 1
ATOM 1853 N N . GLY A 1 220 ? 0.041 5.039 8.007 1.00 96.81 220 GLY A N 1
ATOM 1854 C CA . GLY A 1 220 ? -1.218 5.541 8.581 1.00 96.81 220 GLY A CA 1
ATOM 1855 C C . GLY A 1 220 ? -1.307 7.078 8.639 1.00 96.81 220 GLY A C 1
ATOM 1856 O O . GLY A 1 220 ? -0.434 7.770 8.119 1.00 96.81 220 GLY A O 1
ATOM 1857 N N . PRO A 1 221 ? -2.325 7.651 9.309 1.00 98.00 221 PRO A N 1
ATOM 1858 C CA . PRO A 1 221 ? -2.556 9.094 9.294 1.00 98.00 221 PRO A CA 1
ATOM 1859 C C . PRO A 1 221 ? -1.426 9.888 9.967 1.00 98.00 221 PRO A C 1
ATOM 1861 O O . PRO A 1 221 ? -0.953 9.560 11.057 1.00 98.00 221 PRO A O 1
ATOM 1864 N N . HIS A 1 222 ? -1.014 10.966 9.302 1.00 98.00 222 HIS A N 1
ATOM 1865 C CA . HIS A 1 222 ? 0.038 11.880 9.743 1.00 98.00 222 HIS A CA 1
ATOM 1866 C C . HIS A 1 222 ? -0.569 13.073 10.493 1.00 98.00 222 HIS A C 1
ATOM 1868 O O . HIS A 1 222 ? -0.914 14.086 9.881 1.00 98.00 222 HIS A O 1
ATOM 1874 N N . GLU A 1 223 ? -0.706 12.958 11.816 1.00 98.31 223 GLU A N 1
ATOM 1875 C CA . GLU A 1 223 ? -1.255 14.018 12.682 1.00 98.31 223 GLU A CA 1
ATOM 1876 C C . GLU A 1 223 ? -0.479 15.336 12.559 1.00 98.31 223 GLU A C 1
ATOM 1878 O O . GLU A 1 223 ? -1.072 16.412 12.544 1.00 98.31 223 GLU A O 1
ATOM 1883 N N . GLU A 1 224 ? 0.834 15.265 12.322 1.00 98.12 224 GLU A N 1
ATOM 1884 C CA . GLU A 1 224 ? 1.677 16.433 12.057 1.00 98.12 224 GLU A CA 1
ATOM 1885 C C . GLU A 1 224 ? 1.245 17.233 10.812 1.00 98.12 224 GLU A C 1
ATOM 1887 O O . GLU A 1 224 ? 1.662 18.372 10.616 1.00 98.12 224 GLU A O 1
ATOM 1892 N N . SER A 1 225 ? 0.418 16.637 9.949 1.00 98.44 225 SER A N 1
ATOM 1893 C CA . SER A 1 225 ? -0.127 17.249 8.736 1.00 98.44 225 SER A CA 1
ATOM 1894 C C . SER A 1 225 ? -1.604 17.620 8.846 1.00 98.44 225 SER A C 1
ATOM 1896 O O . SER A 1 225 ? -2.183 18.053 7.851 1.00 98.44 225 SER A O 1
ATOM 1898 N N . LEU A 1 226 ? -2.215 17.537 10.032 1.00 98.56 226 LEU A N 1
ATOM 1899 C CA . LEU A 1 226 ? -3.590 17.993 10.243 1.00 98.56 226 LEU A CA 1
ATOM 1900 C C . LEU A 1 226 ? -3.826 19.441 9.757 1.00 98.56 226 LEU A C 1
ATOM 1902 O O . LEU A 1 226 ? -4.794 19.645 9.025 1.00 98.56 226 LEU A O 1
ATOM 1906 N N . PRO A 1 227 ? -2.944 20.437 10.014 1.00 98.69 227 PRO A N 1
ATOM 1907 C CA . PRO A 1 227 ? -3.139 21.792 9.483 1.00 98.69 227 PRO A CA 1
ATOM 1908 C C . PRO A 1 227 ? -3.231 21.849 7.953 1.00 98.69 227 PRO A C 1
ATOM 1910 O O . PRO A 1 227 ? -3.985 22.649 7.405 1.00 98.69 227 PRO A O 1
ATOM 1913 N N . TYR A 1 228 ? -2.486 20.988 7.252 1.00 98.62 228 TYR A N 1
ATOM 1914 C CA . TYR A 1 228 ? -2.566 20.880 5.797 1.00 98.62 228 TYR A CA 1
ATOM 1915 C C . TYR A 1 228 ? -3.935 20.351 5.358 1.00 98.62 228 TYR A C 1
ATOM 1917 O O . TYR A 1 228 ? -4.554 20.950 4.479 1.00 98.62 228 TYR A O 1
ATOM 1925 N N . TYR A 1 229 ? -4.432 19.285 5.993 1.00 98.62 229 TYR A N 1
ATOM 1926 C CA . TYR A 1 229 ? -5.733 18.710 5.648 1.00 98.62 229 TYR A CA 1
ATOM 1927 C C . TYR A 1 229 ? -6.881 19.678 5.934 1.00 98.62 229 TYR A C 1
ATOM 1929 O O . TYR A 1 229 ? -7.746 19.841 5.077 1.00 98.62 229 TYR A O 1
ATOM 1937 N N . LYS A 1 230 ? -6.849 20.388 7.070 1.00 98.56 230 LYS A N 1
ATOM 1938 C CA . LYS A 1 230 ? -7.827 21.441 7.386 1.00 98.56 230 LYS A CA 1
ATOM 1939 C C . LYS A 1 230 ? -7.875 22.509 6.295 1.00 98.56 230 LYS A C 1
ATOM 1941 O O . LYS A 1 230 ? -8.942 22.843 5.803 1.00 98.56 230 LYS A O 1
ATOM 1946 N N . ASN A 1 231 ? -6.715 23.001 5.863 1.00 98.62 231 ASN A N 1
ATOM 1947 C CA . ASN A 1 231 ? -6.651 24.056 4.852 1.00 98.62 231 ASN A CA 1
ATOM 1948 C C . ASN A 1 231 ? -7.063 23.580 3.449 1.00 98.62 231 ASN A C 1
ATOM 1950 O O . ASN A 1 231 ? -7.645 24.354 2.695 1.00 98.62 231 ASN A O 1
ATOM 1954 N N . LYS A 1 232 ? -6.722 22.340 3.070 1.00 98.50 232 LYS A N 1
ATOM 1955 C CA . LYS A 1 232 ? -6.978 21.810 1.720 1.00 98.50 232 LYS A CA 1
ATOM 1956 C C . LYS A 1 232 ? -8.390 21.238 1.555 1.00 98.50 232 LYS A C 1
ATOM 1958 O O . LYS A 1 232 ? -8.942 21.341 0.463 1.00 98.50 232 LYS A O 1
ATOM 1963 N N . TYR A 1 233 ? -8.945 20.634 2.605 1.00 98.25 233 TYR A N 1
ATOM 1964 C CA . TYR A 1 233 ? -10.186 19.853 2.547 1.00 98.25 233 TYR A CA 1
ATOM 1965 C C . TYR A 1 233 ? -11.271 20.316 3.528 1.00 98.25 233 TYR A C 1
ATOM 1967 O O . TYR 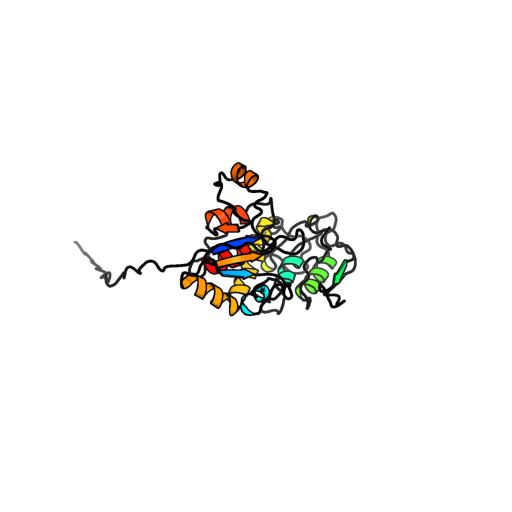A 1 233 ? -12.320 19.688 3.569 1.00 98.25 233 TYR A O 1
ATOM 1975 N N . ASP A 1 234 ? -11.033 21.376 4.308 1.00 98.19 234 ASP A N 1
ATOM 1976 C CA . ASP A 1 234 ? -11.982 21.911 5.302 1.00 98.19 234 ASP A CA 1
ATOM 1977 C C . ASP A 1 234 ? -12.445 20.873 6.345 1.00 98.19 234 ASP A C 1
ATOM 1979 O O . ASP A 1 234 ? -13.579 20.865 6.816 1.00 98.19 234 ASP A O 1
ATOM 1983 N N . VAL A 1 235 ? -11.548 19.952 6.708 1.00 98.44 235 VAL A N 1
ATOM 1984 C CA . VAL A 1 235 ? -11.821 18.955 7.750 1.00 98.44 235 VAL A CA 1
ATOM 1985 C C . VAL A 1 235 ? -11.749 19.577 9.148 1.00 98.44 235 VAL A C 1
ATOM 1987 O O . VAL A 1 235 ? -11.088 20.593 9.376 1.00 98.44 235 VAL A O 1
ATOM 1990 N N . ASN A 1 236 ? -12.414 18.944 10.112 1.00 98.06 236 ASN A N 1
ATOM 1991 C CA . ASN A 1 236 ? -12.441 19.404 11.500 1.00 98.06 236 ASN A CA 1
ATOM 1992 C C . ASN A 1 236 ? -11.125 19.116 12.260 1.00 98.06 236 ASN A C 1
ATOM 1994 O O . ASN A 1 236 ? -10.221 18.435 11.773 1.00 98.06 236 ASN A O 1
ATOM 1998 N N . ASP A 1 237 ? -11.028 19.635 13.489 1.00 98.12 237 ASP A N 1
ATOM 1999 C CA . ASP A 1 237 ? -9.884 19.411 14.390 1.00 98.12 237 ASP A CA 1
ATOM 2000 C C . ASP A 1 237 ? -9.718 17.953 14.831 1.00 98.12 237 ASP A C 1
ATOM 2002 O O . ASP A 1 237 ? -8.647 17.575 15.296 1.00 98.12 237 ASP A O 1
ATOM 2006 N N . THR A 1 238 ? -10.757 17.134 14.671 1.00 97.62 238 THR A N 1
ATOM 2007 C CA . THR A 1 238 ? -10.776 15.725 15.073 1.00 97.62 238 THR A CA 1
ATOM 2008 C C . THR A 1 238 ? -10.568 14.770 13.896 1.00 97.62 238 THR A C 1
ATOM 2010 O O . THR A 1 238 ? -10.739 13.557 14.027 1.00 97.62 238 THR A O 1
ATOM 2013 N N . PHE A 1 239 ? -10.181 15.293 12.725 1.00 98.44 239 PHE A N 1
ATOM 2014 C CA . PHE A 1 239 ? -9.952 14.490 11.527 1.00 98.44 239 PHE A CA 1
ATOM 2015 C C . PHE A 1 239 ? -8.847 13.455 11.755 1.00 98.44 239 PHE A C 1
ATOM 2017 O O . PHE A 1 239 ? -9.009 12.285 11.415 1.00 98.44 239 PHE A O 1
ATOM 2024 N N . ILE A 1 240 ? -7.745 13.871 12.385 1.00 98.56 240 ILE A N 1
ATOM 2025 C CA . ILE A 1 240 ? -6.691 12.983 12.874 1.00 98.56 240 ILE A CA 1
ATOM 2026 C C . ILE A 1 240 ? -6.445 13.328 14.338 1.00 98.56 240 ILE A C 1
ATOM 2028 O O . ILE A 1 240 ? -6.138 14.472 14.650 1.00 98.56 240 ILE A O 1
ATOM 2032 N N . GLU A 1 241 ? -6.536 12.331 15.213 1.00 97.88 241 GLU A N 1
ATOM 2033 C CA . GLU A 1 241 ? -6.311 12.480 16.652 1.00 97.88 241 GLU A CA 1
ATOM 2034 C C . GLU A 1 241 ? -5.476 11.314 17.168 1.00 97.88 241 GLU A C 1
ATOM 2036 O O . GLU A 1 241 ? -5.790 10.147 16.886 1.00 97.88 241 GLU A O 1
ATOM 2041 N N . ASN A 1 242 ? -4.436 11.616 17.949 1.00 97.56 242 ASN A N 1
ATOM 2042 C CA . ASN A 1 242 ? -3.560 10.611 18.555 1.00 97.56 242 ASN A CA 1
ATOM 2043 C C . ASN A 1 242 ? -3.004 9.632 17.504 1.00 97.56 242 ASN A C 1
ATOM 2045 O O . ASN A 1 242 ? -3.028 8.414 17.683 1.00 97.56 242 ASN A O 1
ATOM 2049 N N . HIS A 1 243 ? -2.580 10.167 16.358 1.00 98.12 243 HIS A N 1
ATOM 2050 C CA . HIS A 1 243 ? -2.101 9.424 15.193 1.00 98.12 243 HIS A CA 1
ATOM 2051 C C . HIS A 1 243 ? -3.092 8.369 14.666 1.00 98.12 243 HIS A C 1
ATOM 2053 O O . HIS A 1 243 ? -2.687 7.339 14.113 1.00 98.12 243 HIS A O 1
ATOM 2059 N N . THR A 1 244 ? -4.396 8.615 14.829 1.00 98.56 244 THR A N 1
ATOM 2060 C CA . THR A 1 244 ? -5.483 7.780 14.301 1.00 98.56 244 THR A CA 1
ATOM 2061 C C . THR A 1 244 ? -6.537 8.603 13.571 1.00 98.56 244 THR A C 1
ATOM 2063 O O . THR A 1 244 ? -6.711 9.784 13.849 1.00 98.56 244 THR A O 1
ATOM 2066 N N . MET A 1 245 ? -7.284 7.964 12.678 1.00 98.50 245 MET A N 1
ATOM 2067 C CA . MET A 1 245 ? -8.377 8.573 11.920 1.00 98.50 245 MET A CA 1
ATOM 2068 C C . MET A 1 245 ? -9.570 7.618 11.897 1.00 98.50 245 MET A C 1
ATOM 2070 O O . MET A 1 245 ? -9.389 6.423 11.645 1.00 98.50 245 MET A O 1
ATOM 2074 N N . LEU A 1 246 ? -10.781 8.133 12.133 1.00 98.31 246 LEU A N 1
ATOM 2075 C CA . LEU A 1 246 ? -12.016 7.369 11.933 1.00 98.31 246 LEU A CA 1
ATOM 2076 C C . LEU A 1 246 ? -12.206 7.053 10.448 1.00 98.31 246 LEU A C 1
ATOM 2078 O O . LEU A 1 246 ? -12.132 7.940 9.596 1.00 98.31 246 LEU A O 1
ATOM 2082 N N . MET A 1 247 ? -12.456 5.784 10.144 1.00 96.75 247 MET A N 1
ATOM 2083 C CA . MET A 1 247 ? -12.612 5.281 8.788 1.00 96.75 247 MET A CA 1
ATOM 2084 C C . MET A 1 247 ? -14.040 5.500 8.281 1.00 96.75 247 MET A C 1
ATOM 2086 O O . MET A 1 247 ? -14.844 4.574 8.202 1.00 96.75 247 MET A O 1
ATOM 2090 N N . THR A 1 248 ? -14.359 6.740 7.923 1.00 95.19 248 THR A N 1
ATOM 2091 C CA . THR A 1 248 ? -15.575 7.065 7.166 1.00 95.19 248 THR A CA 1
ATOM 2092 C C . THR A 1 248 ? -15.283 7.056 5.664 1.00 95.19 248 THR A C 1
ATOM 2094 O O . THR A 1 248 ? -14.126 7.158 5.242 1.00 95.19 248 THR A O 1
ATOM 2097 N N . LEU A 1 249 ? -16.327 6.964 4.833 1.00 92.44 249 LEU A N 1
ATOM 2098 C CA . LEU A 1 249 ? -16.186 7.069 3.376 1.00 92.44 249 LEU A CA 1
ATOM 2099 C C . LEU A 1 249 ? -15.522 8.387 2.961 1.00 92.44 249 LEU A C 1
ATOM 2101 O O . LEU A 1 249 ? -14.651 8.396 2.094 1.00 92.44 249 LEU A O 1
ATOM 2105 N N . GLU A 1 250 ? -15.914 9.487 3.598 1.00 95.50 250 GLU A N 1
ATOM 2106 C CA . GLU A 1 250 ? -15.369 10.821 3.351 1.00 95.50 250 GLU A CA 1
ATOM 2107 C C . GLU A 1 250 ? -13.887 10.911 3.730 1.00 95.50 250 GLU A C 1
ATOM 2109 O O . GLU A 1 250 ? -13.055 11.251 2.886 1.00 95.50 250 GLU A O 1
ATOM 2114 N N . ASN A 1 251 ? -13.537 10.507 4.955 1.00 97.19 251 ASN A N 1
ATOM 2115 C CA . ASN A 1 251 ? -12.159 10.574 5.432 1.00 97.19 251 ASN A CA 1
ATOM 2116 C C . ASN A 1 251 ? -11.231 9.712 4.576 1.00 97.19 251 ASN A C 1
ATOM 2118 O O . ASN A 1 251 ? -10.143 10.136 4.189 1.00 97.19 251 ASN A O 1
ATOM 2122 N N . ASN A 1 252 ? -11.679 8.507 4.223 1.00 95.25 252 ASN A N 1
ATOM 2123 C CA . ASN A 1 252 ? -10.899 7.627 3.373 1.00 95.25 252 ASN A CA 1
ATOM 2124 C C . ASN A 1 252 ? -10.727 8.186 1.956 1.00 95.25 252 ASN A C 1
ATOM 2126 O O . ASN A 1 252 ? -9.622 8.129 1.423 1.00 95.25 252 ASN A O 1
ATOM 2130 N N . LYS A 1 253 ? -11.780 8.765 1.359 1.00 95.38 253 LYS A N 1
ATOM 2131 C CA . LYS A 1 253 ? -11.686 9.420 0.045 1.00 95.38 253 LYS A CA 1
ATOM 2132 C C . LYS A 1 253 ? -10.628 10.516 0.042 1.00 95.38 253 LYS A C 1
ATOM 2134 O O . LYS A 1 253 ? -9.904 10.617 -0.943 1.00 95.38 253 LYS A O 1
ATOM 2139 N N . ILE A 1 254 ? -10.498 11.291 1.115 1.00 97.44 254 ILE A N 1
ATOM 2140 C CA . ILE A 1 254 ? -9.420 12.279 1.242 1.00 97.44 254 ILE A CA 1
ATOM 2141 C C . ILE A 1 254 ? -8.061 11.570 1.245 1.00 97.44 254 ILE A C 1
ATOM 2143 O O . ILE A 1 254 ? -7.221 11.849 0.393 1.00 97.44 254 ILE A O 1
ATOM 2147 N N . MET A 1 255 ? -7.860 10.602 2.143 1.00 97.31 255 MET A N 1
ATOM 2148 C CA . MET A 1 255 ? -6.546 9.977 2.338 1.00 97.31 255 MET A CA 1
ATOM 2149 C C . MET A 1 255 ? -6.038 9.197 1.120 1.00 97.31 255 MET A C 1
ATOM 2151 O O . MET A 1 255 ? -4.842 9.219 0.845 1.00 97.31 255 MET A O 1
ATOM 2155 N N . ILE A 1 256 ? -6.913 8.526 0.363 1.00 96.31 256 ILE A N 1
ATOM 2156 C CA . ILE A 1 256 ? -6.478 7.729 -0.798 1.00 96.31 256 ILE A CA 1
ATOM 2157 C C . ILE A 1 256 ? -6.258 8.558 -2.070 1.00 96.31 256 ILE A C 1
ATOM 2159 O O . ILE A 1 256 ? -5.652 8.054 -3.018 1.00 96.31 256 ILE A O 1
ATOM 2163 N N . ASN A 1 257 ? -6.777 9.790 -2.118 1.00 97.00 257 ASN A N 1
ATOM 2164 C CA . ASN A 1 257 ? -6.645 10.711 -3.254 1.00 97.00 257 ASN A CA 1
ATOM 2165 C C . ASN A 1 257 ? -5.625 11.831 -3.012 1.00 97.00 257 ASN A C 1
ATOM 2167 O O . ASN A 1 257 ? -5.344 12.601 -3.928 1.00 97.00 257 ASN A O 1
ATOM 2171 N N . ASP A 1 258 ? -5.092 11.950 -1.800 1.00 97.31 258 ASP A N 1
ATOM 2172 C CA . ASP A 1 258 ? -4.088 12.948 -1.467 1.00 97.31 258 ASP A CA 1
ATOM 2173 C C . ASP A 1 258 ? -2.671 12.392 -1.674 1.00 97.31 258 ASP A C 1
ATOM 2175 O O . ASP A 1 258 ? -2.360 11.264 -1.297 1.00 97.31 258 ASP A O 1
ATOM 2179 N N . ASP A 1 259 ? -1.805 13.185 -2.298 1.00 96.19 259 ASP A N 1
ATOM 2180 C CA . ASP A 1 259 ? -0.424 12.825 -2.624 1.00 96.19 259 ASP A CA 1
ATOM 2181 C C . ASP A 1 259 ? 0.597 13.336 -1.596 1.00 96.19 259 ASP A C 1
ATOM 2183 O O . ASP A 1 259 ? 1.796 13.109 -1.767 1.00 96.19 259 ASP A O 1
ATOM 2187 N N . LYS A 1 260 ? 0.155 13.997 -0.512 1.00 97.25 260 LYS A N 1
ATOM 2188 C CA . LYS A 1 260 ? 1.056 14.535 0.518 1.00 97.25 260 LYS A CA 1
ATOM 2189 C C . LYS A 1 260 ? 1.838 13.434 1.217 1.00 97.25 260 LYS A C 1
ATOM 2191 O O . LYS A 1 260 ? 3.020 13.621 1.500 1.00 97.25 260 LYS A O 1
ATOM 2196 N N . HIS A 1 261 ? 1.159 12.326 1.509 1.00 97.25 261 HIS A N 1
ATOM 2197 C CA . HIS A 1 261 ? 1.709 11.164 2.196 1.00 97.25 261 HIS A CA 1
ATOM 2198 C C . HIS A 1 261 ? 1.323 9.884 1.459 1.00 97.25 261 HIS A C 1
ATOM 2200 O O . HIS A 1 261 ? 0.221 9.789 0.917 1.00 97.25 261 HIS A O 1
ATOM 2206 N N . PRO A 1 262 ? 2.199 8.868 1.434 1.00 95.38 262 PRO A N 1
ATOM 2207 C CA . PRO A 1 262 ? 1.807 7.564 0.936 1.00 95.38 262 PRO A CA 1
ATOM 2208 C C . PRO A 1 262 ? 0.731 6.964 1.849 1.00 95.38 262 PRO A C 1
ATOM 2210 O O . PRO A 1 262 ? 0.859 7.016 3.065 1.00 95.38 262 PRO A O 1
ATOM 2213 N N . TRP A 1 263 ? -0.284 6.327 1.266 1.00 95.75 263 TRP A N 1
ATOM 2214 C CA . TRP A 1 263 ? -1.212 5.463 1.997 1.00 95.75 263 TRP A CA 1
ATOM 2215 C C . TRP A 1 263 ? -0.902 3.984 1.739 1.00 95.75 263 TRP A C 1
ATOM 2217 O O . TRP A 1 263 ? -0.483 3.610 0.636 1.00 95.75 263 TRP A O 1
ATOM 2227 N N . GLY A 1 264 ? -1.077 3.144 2.760 1.00 94.56 264 GLY A N 1
ATOM 2228 C CA . GLY A 1 264 ? -0.673 1.738 2.757 1.00 94.56 264 GLY A CA 1
ATOM 2229 C C . GLY A 1 264 ? -1.818 0.728 2.844 1.00 94.56 264 GLY A C 1
ATOM 2230 O O . GLY A 1 264 ? -2.983 1.000 2.537 1.00 94.56 264 GLY A O 1
ATOM 2231 N N . HIS A 1 265 ? -1.466 -0.502 3.227 1.00 96.75 265 HIS A N 1
ATOM 2232 C CA . HIS A 1 265 ? -2.420 -1.606 3.365 1.00 96.75 265 HIS A CA 1
ATOM 2233 C C . HIS A 1 265 ? -3.355 -1.458 4.567 1.00 96.75 265 HIS A C 1
ATOM 2235 O O . HIS A 1 265 ? -4.367 -2.149 4.598 1.00 96.75 265 HIS A O 1
ATOM 2241 N N . GLY A 1 266 ? -3.065 -0.593 5.543 1.00 97.25 266 GLY A N 1
ATOM 2242 C CA . GLY A 1 266 ? -3.962 -0.367 6.678 1.00 97.25 266 GLY A CA 1
ATOM 2243 C C . GLY A 1 266 ? -5.286 0.243 6.230 1.00 97.25 266 GLY A C 1
ATOM 2244 O O . GLY A 1 266 ? -6.345 -0.277 6.574 1.00 97.25 266 GLY A O 1
ATOM 2245 N N . TYR A 1 267 ? -5.227 1.258 5.362 1.00 97.69 267 TYR A N 1
ATOM 2246 C CA . TYR A 1 267 ? -6.410 1.823 4.704 1.00 97.69 267 TYR A CA 1
ATOM 2247 C C . TYR A 1 267 ? -7.131 0.787 3.838 1.00 97.69 267 TYR A C 1
ATOM 2249 O O . TYR A 1 267 ? -8.349 0.641 3.922 1.00 97.69 267 TYR A O 1
ATOM 2257 N N . ALA A 1 268 ? -6.381 0.018 3.041 1.00 97.12 268 ALA A N 1
ATOM 2258 C CA . ALA A 1 268 ? -6.941 -1.033 2.192 1.00 97.12 268 ALA A CA 1
ATOM 2259 C C . ALA A 1 268 ? -7.672 -2.120 2.990 1.00 97.12 268 ALA A C 1
ATOM 2261 O O . ALA A 1 268 ? -8.750 -2.565 2.591 1.00 97.12 268 ALA A O 1
ATOM 2262 N N . LEU A 1 269 ? -7.114 -2.530 4.129 1.00 97.69 269 LEU A N 1
ATOM 2263 C CA . LEU A 1 269 ? -7.744 -3.494 5.018 1.00 97.69 269 LEU A CA 1
ATOM 2264 C C . LEU A 1 269 ? -8.989 -2.908 5.680 1.00 97.69 269 LEU A C 1
ATOM 2266 O O . LEU A 1 269 ? -10.017 -3.576 5.703 1.00 97.69 269 LEU A O 1
ATOM 2270 N N . ALA A 1 270 ? -8.912 -1.671 6.175 1.00 97.25 270 ALA A N 1
ATOM 2271 C CA . ALA A 1 270 ? -10.048 -0.989 6.784 1.00 97.25 270 ALA A CA 1
ATOM 2272 C C . ALA A 1 270 ? -11.228 -0.890 5.806 1.00 97.25 270 ALA A C 1
ATOM 2274 O O . ALA A 1 270 ? -12.342 -1.265 6.163 1.00 97.25 270 ALA A O 1
ATOM 2275 N N . MET A 1 271 ? -10.966 -0.503 4.549 1.00 95.62 271 MET A N 1
ATOM 2276 C CA . MET A 1 271 ? -11.970 -0.515 3.478 1.00 95.62 271 MET A CA 1
ATOM 2277 C C . MET A 1 271 ? -12.538 -1.916 3.248 1.00 95.62 271 MET A C 1
ATOM 2279 O O . MET A 1 271 ? -13.747 -2.078 3.130 1.00 95.62 271 MET A O 1
ATOM 2283 N N . ALA A 1 272 ? -11.683 -2.941 3.180 1.00 95.50 272 ALA A N 1
ATOM 2284 C CA . ALA A 1 272 ? -12.134 -4.305 2.923 1.00 95.50 272 ALA A CA 1
ATOM 2285 C C . ALA A 1 272 ? -13.047 -4.845 4.030 1.00 95.50 272 ALA A C 1
ATOM 2287 O O . ALA A 1 272 ? -14.005 -5.546 3.710 1.00 95.50 272 ALA A O 1
ATOM 2288 N N . VAL A 1 273 ? -12.748 -4.534 5.297 1.00 96.00 273 VAL A N 1
ATOM 2289 C CA . VAL A 1 273 ? -13.557 -4.945 6.455 1.00 96.00 273 VAL A CA 1
ATOM 2290 C C . VAL A 1 273 ? -14.873 -4.166 6.504 1.00 96.00 273 VAL A C 1
ATOM 2292 O O . VAL A 1 273 ? -15.920 -4.793 6.636 1.00 96.00 273 VAL A O 1
ATOM 2295 N N . ALA A 1 274 ? -14.834 -2.838 6.340 1.00 93.06 274 ALA A N 1
ATOM 2296 C CA . ALA A 1 274 ? -16.032 -1.991 6.346 1.00 93.06 274 ALA A CA 1
ATOM 2297 C C . ALA A 1 274 ? -16.998 -2.324 5.194 1.00 93.06 274 ALA A C 1
ATOM 2299 O O . ALA A 1 274 ? -18.210 -2.284 5.358 1.00 93.06 274 ALA A O 1
ATOM 2300 N N . ASN A 1 275 ? -16.460 -2.683 4.025 1.00 88.19 275 ASN A N 1
ATOM 2301 C CA . ASN A 1 275 ? -17.216 -2.894 2.790 1.00 88.19 275 ASN A CA 1
ATOM 2302 C C . ASN A 1 275 ? -17.411 -4.386 2.460 1.00 88.19 275 ASN A C 1
ATOM 2304 O O . ASN A 1 275 ? -17.323 -4.797 1.298 1.00 88.19 275 ASN A O 1
ATOM 2308 N N . VAL A 1 276 ? -17.582 -5.237 3.475 1.00 78.31 276 VAL A N 1
ATOM 2309 C CA . VAL A 1 276 ? -17.762 -6.682 3.257 1.00 78.31 276 VAL A CA 1
ATOM 2310 C C . VAL A 1 276 ? -19.118 -7.013 2.616 1.00 78.31 276 VAL A C 1
ATOM 2312 O O . VAL A 1 276 ? -19.205 -7.990 1.875 1.00 78.31 276 VAL A O 1
ATOM 2315 N N . ASP A 1 277 ? -20.131 -6.173 2.847 1.00 68.12 277 ASP A N 1
ATOM 2316 C CA . ASP A 1 277 ? -21.518 -6.380 2.402 1.00 68.12 277 ASP A CA 1
ATOM 2317 C C . ASP A 1 277 ? -21.956 -5.454 1.250 1.00 68.12 277 ASP A C 1
ATOM 2319 O O . ASP A 1 277 ? -23.055 -5.601 0.718 1.00 68.12 277 ASP A O 1
ATOM 2323 N N . GLU A 1 278 ? -21.102 -4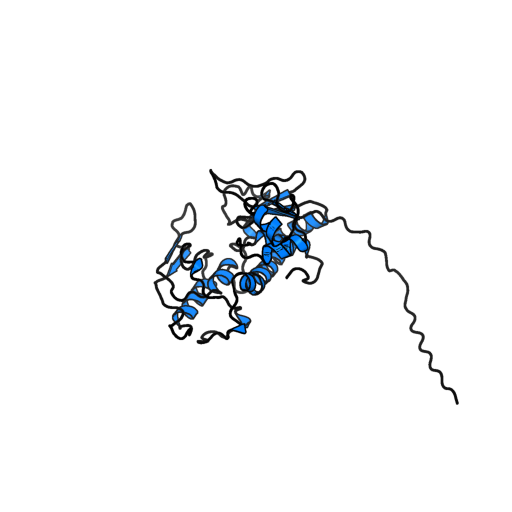.520 0.828 1.00 64.81 278 GLU A N 1
ATOM 2324 C CA . GLU A 1 278 ? -21.444 -3.474 -0.138 1.00 64.81 278 GLU A CA 1
ATOM 2325 C C . GLU A 1 278 ? -20.603 -3.568 -1.426 1.00 64.81 278 GLU A C 1
ATOM 2327 O O . GLU A 1 278 ? -19.389 -3.801 -1.418 1.00 64.81 278 GLU A O 1
ATOM 2332 N N . ASN A 1 279 ? -21.255 -3.374 -2.576 1.00 52.78 279 ASN A N 1
ATOM 2333 C CA . ASN A 1 279 ? -20.610 -3.382 -3.889 1.00 52.78 279 ASN A CA 1
ATOM 2334 C C . ASN A 1 279 ? -19.875 -2.043 -4.135 1.00 52.78 279 ASN A C 1
ATOM 2336 O O . ASN A 1 279 ? -20.488 -1.046 -4.500 1.00 52.78 279 ASN A O 1
ATOM 2340 N N . GLU A 1 280 ? -18.555 -2.043 -3.923 1.00 57.78 280 GLU A N 1
ATOM 2341 C CA . GLU A 1 280 ? -17.538 -1.152 -4.530 1.00 57.78 280 GLU A CA 1
ATOM 2342 C C . GLU A 1 280 ? -17.683 0.390 -4.440 1.00 57.78 280 GLU A C 1
ATOM 2344 O O . GLU A 1 280 ? -17.094 1.101 -5.248 1.00 57.78 280 GLU A O 1
ATOM 2349 N N . GLN A 1 281 ? -18.353 0.974 -3.442 1.00 61.97 281 GLN A N 1
ATOM 2350 C CA . GLN A 1 281 ? -18.496 2.450 -3.364 1.00 61.97 281 GLN A CA 1
ATOM 2351 C C . GLN A 1 281 ? -17.237 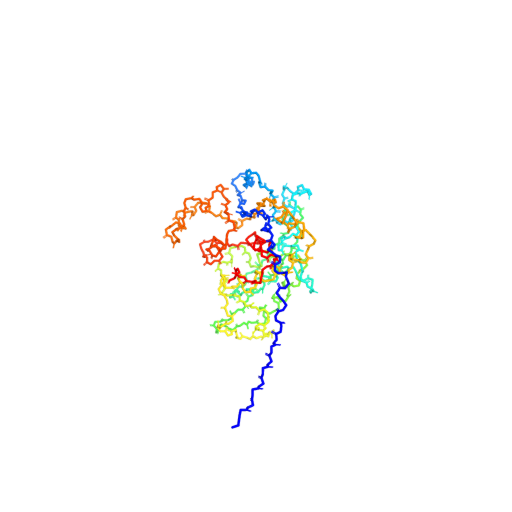3.238 -2.919 1.00 61.97 281 GLN A C 1
ATOM 2353 O O . GLN A 1 281 ? -17.282 4.465 -2.782 1.00 61.97 281 GLN A O 1
ATOM 2358 N N . TRP A 1 282 ? -16.112 2.561 -2.671 1.00 63.62 282 TRP A N 1
ATOM 2359 C CA . TRP A 1 282 ? -14.958 3.115 -1.944 1.00 63.62 282 TRP A CA 1
ATOM 2360 C C . TRP A 1 282 ? -13.776 3.569 -2.817 1.00 63.62 282 TRP A C 1
ATOM 2362 O O . TRP A 1 282 ? -12.805 4.095 -2.268 1.00 63.62 282 TRP A O 1
ATOM 2372 N N . ILE A 1 283 ? -13.835 3.379 -4.143 1.00 59.31 283 ILE A N 1
ATOM 2373 C CA . ILE A 1 283 ? -12.734 3.680 -5.085 1.00 59.31 283 ILE A CA 1
ATOM 2374 C C . ILE A 1 283 ? -12.984 4.975 -5.860 1.00 59.31 283 ILE A C 1
ATOM 2376 O O . ILE A 1 283 ? -14.112 5.147 -6.367 1.00 59.31 283 ILE A O 1
#

Sequence (283 aa):
MLNKRTCNELIDDNDKQIKEPTIVGEIRVGRRLYEKGFWDPMVPGYKNIVVLMPGSPIQTDELNYGMLGPYSLKNDREQIMENVWQFSRIWKQVPKTTQYYPRKRHIITWNHSAEIHMNDNQELTNAYWNWREKGMNNKYFVRWPTGGKNMEEIQFAFRSEDVQPHTTIIPNDYRLSYIESRKKIYLPVYTSLVKKHPKFQELVNYHRSGENLLIIEVDGPHEESLPYYKNKYDVNDTFIENHTMLMTLENNKIMINDDKHPWGHGYALAMAVANVDENEQWI

pLDDT: mean 90.49, std 14.64, range [34.75, 98.69]

Secondary structure (DSSP, 8-state):
------------------PPPPP---EEEEE-B-SSS-B----TTEEEEE---TT-TT--TTTB-GGGSTTT-B-TT--BHHHHHHTTEEESEE--EEEE-SSS---EEEEE--EESB-TTSPBPHHHHHHHHHHHT-SS--S-TT-GGGGGGEEEE--TTTS-TT-SS--GGG-B-HHHHIIIIIHHHHHHHHHTSHHHHHHHHHHHTT-EEEEEESS---GGGHHHHHHHH---TTSSBTTEEE--HHHHHHHHH--SS---HHHHHHHHHHTSSS-STT-